Protein AF-A0AAV7BTQ4-F1 (afdb_monomer)

Structure (mmCIF, N/CA/C/O backbone):
data_AF-A0AAV7BTQ4-F1
#
_entry.id   AF-A0AAV7BTQ4-F1
#
loop_
_atom_site.group_PDB
_atom_site.id
_atom_site.type_symbol
_atom_site.label_atom_id
_atom_site.label_alt_id
_atom_site.label_comp_id
_atom_site.label_asym_id
_atom_site.label_entity_id
_atom_site.label_seq_id
_atom_site.pdbx_PDB_ins_code
_atom_site.Cartn_x
_atom_site.Cartn_y
_atom_site.Cartn_z
_atom_site.occupancy
_atom_site.B_iso_or_equiv
_atom_site.auth_seq_id
_atom_site.auth_comp_id
_atom_site.auth_asym_id
_atom_site.auth_atom_id
_atom_site.pdbx_PDB_model_num
ATOM 1 N N . MET A 1 1 ? -17.014 18.116 11.413 1.00 47.56 1 MET A N 1
ATOM 2 C CA . MET A 1 1 ? -16.497 19.385 10.850 1.00 47.56 1 MET A CA 1
ATOM 3 C C . MET A 1 1 ? -17.543 20.124 10.006 1.00 47.56 1 MET A C 1
ATOM 5 O O . MET A 1 1 ? -17.691 21.310 10.224 1.00 47.56 1 MET A O 1
ATOM 9 N N . LEU A 1 2 ? -18.322 19.456 9.138 1.00 45.00 2 LEU A N 1
ATOM 10 C CA . LEU A 1 2 ? -19.388 20.094 8.328 1.00 45.00 2 LEU A CA 1
ATOM 11 C C . LEU A 1 2 ? -20.700 20.396 9.081 1.00 45.00 2 LEU A C 1
ATOM 13 O O . LEU A 1 2 ? -21.294 21.445 8.856 1.00 45.00 2 LEU A O 1
ATOM 17 N N . TYR A 1 3 ? -21.081 19.554 10.050 1.00 50.06 3 TYR A N 1
ATOM 18 C CA . TYR A 1 3 ? -22.259 19.784 10.909 1.00 50.06 3 TYR A CA 1
ATOM 19 C C . TYR A 1 3 ? -22.181 21.100 11.708 1.00 50.06 3 TYR A C 1
ATOM 21 O O . TYR A 1 3 ? -23.186 21.721 12.022 1.00 50.06 3 TYR A O 1
ATOM 29 N N . TRP A 1 4 ? -20.963 21.556 12.012 1.00 50.19 4 TRP A N 1
ATOM 30 C CA . TRP A 1 4 ? -20.725 22.763 12.809 1.00 50.19 4 TRP A CA 1
ATOM 31 C C . TRP A 1 4 ? -20.761 24.057 11.984 1.00 50.19 4 TRP A C 1
ATOM 33 O O . TRP A 1 4 ? -20.761 25.140 12.558 1.00 50.19 4 TRP A O 1
ATOM 43 N N . THR A 1 5 ? -20.790 23.963 10.650 1.00 60.66 5 THR A N 1
ATOM 44 C CA . THR A 1 5 ? -20.747 25.124 9.744 1.00 60.66 5 THR A CA 1
ATOM 45 C C . THR A 1 5 ? -22.087 25.464 9.088 1.00 60.66 5 THR A C 1
ATOM 47 O O . THR A 1 5 ? -22.139 26.429 8.330 1.00 60.66 5 THR A O 1
ATOM 50 N N . GLY A 1 6 ? -23.163 24.705 9.347 1.00 54.16 6 GLY A N 1
ATOM 51 C CA . GLY A 1 6 ? -24.527 25.019 8.879 1.00 54.16 6 GLY A CA 1
ATOM 52 C C . GLY A 1 6 ? -24.692 25.127 7.355 1.00 54.16 6 GLY A C 1
ATOM 53 O O . GLY A 1 6 ? -25.687 25.659 6.873 1.00 54.16 6 GLY A O 1
ATOM 54 N N . LYS A 1 7 ? -23.702 24.653 6.591 1.00 52.38 7 LYS A N 1
ATOM 55 C CA . LYS A 1 7 ? -23.691 24.600 5.127 1.00 52.38 7 LYS A CA 1
ATOM 56 C C . LYS A 1 7 ? -23.690 23.137 4.714 1.00 52.38 7 LYS A C 1
ATOM 58 O O . LYS A 1 7 ? -22.679 22.617 4.241 1.00 52.38 7 LYS A O 1
ATOM 63 N N . ASP A 1 8 ? -24.825 22.483 4.933 1.00 54.69 8 ASP A N 1
ATOM 64 C CA . ASP A 1 8 ? -25.120 21.134 4.442 1.00 54.69 8 ASP A CA 1
ATOM 65 C C . ASP A 1 8 ? -25.387 21.178 2.933 1.00 54.69 8 ASP A C 1
ATOM 67 O O . ASP A 1 8 ? -26.448 20.809 2.436 1.00 54.69 8 ASP A O 1
ATOM 71 N N . ASP A 1 9 ? -24.415 21.687 2.183 1.00 67.56 9 ASP A N 1
ATOM 72 C CA . ASP A 1 9 ? -24.479 21.667 0.738 1.00 67.56 9 ASP A CA 1
ATOM 73 C C . ASP A 1 9 ? -24.066 20.260 0.301 1.00 67.56 9 ASP A C 1
ATOM 75 O O . ASP A 1 9 ? -22.896 19.873 0.400 1.00 67.56 9 ASP A O 1
ATOM 79 N N . VAL A 1 10 ? -25.046 19.459 -0.126 1.00 73.75 10 VAL A N 1
ATOM 80 C CA . VAL A 1 10 ? -24.878 18.059 -0.565 1.00 73.75 10 VAL A CA 1
ATOM 81 C C . VAL A 1 10 ? -23.713 17.932 -1.552 1.00 73.75 10 VAL A C 1
ATOM 83 O O . VAL A 1 10 ? -22.972 16.946 -1.545 1.00 73.75 10 VAL A O 1
ATOM 86 N N . PHE A 1 11 ? -23.492 18.980 -2.347 1.00 80.38 11 PHE A N 1
ATOM 87 C CA . PHE A 1 11 ? -22.358 19.107 -3.246 1.00 80.38 11 PHE A CA 1
ATOM 88 C C . PHE A 1 11 ? -21.004 18.995 -2.522 1.00 80.38 11 PHE A C 1
ATOM 90 O O . PHE A 1 11 ? -20.162 18.183 -2.908 1.00 80.38 11 PHE A O 1
ATOM 97 N N . LEU A 1 12 ? -20.783 19.758 -1.449 1.00 80.19 12 LEU A N 1
ATOM 98 C CA . LEU A 1 12 ? -19.506 19.777 -0.734 1.00 80.19 12 LEU A CA 1
ATOM 99 C C . LEU A 1 12 ? -19.225 18.431 -0.055 1.00 80.19 12 LEU A C 1
ATOM 101 O O . LEU A 1 12 ? -18.092 17.954 -0.082 1.00 80.19 12 LEU A O 1
ATOM 105 N N . LEU A 1 13 ? -20.257 17.783 0.485 1.00 81.31 13 LEU A N 1
ATOM 106 C CA . LEU A 1 13 ? -20.129 16.493 1.166 1.00 81.31 13 LEU A CA 1
ATOM 107 C C . LEU A 1 13 ? -19.756 15.350 0.202 1.00 81.31 13 LEU A C 1
ATOM 109 O O . LEU A 1 13 ? -19.046 14.422 0.587 1.00 81.31 13 LEU A O 1
ATOM 113 N N . ILE A 1 14 ? -20.177 15.443 -1.064 1.00 82.25 14 ILE A N 1
ATOM 114 C CA . ILE A 1 14 ? -19.853 14.462 -2.110 1.00 82.25 14 ILE A CA 1
ATOM 115 C C . ILE A 1 14 ? -18.491 14.748 -2.755 1.00 82.25 14 ILE A C 1
ATOM 117 O O . ILE A 1 14 ? -17.697 13.823 -2.961 1.00 82.25 14 ILE A O 1
ATOM 121 N N . TRP A 1 15 ? -18.218 16.004 -3.115 1.00 86.69 15 TRP A N 1
ATOM 122 C CA . TRP A 1 15 ? -17.055 16.352 -3.936 1.00 86.69 15 TRP A CA 1
ATOM 123 C C . TRP A 1 15 ? -15.775 16.547 -3.133 1.00 86.69 15 TRP A C 1
ATOM 125 O O . TRP A 1 15 ? -14.705 16.181 -3.622 1.00 86.69 15 TRP A O 1
ATOM 135 N N . LEU A 1 16 ? -15.856 17.056 -1.901 1.00 88.19 16 LEU A N 1
ATOM 136 C CA . LEU A 1 16 ? -14.667 17.328 -1.093 1.00 88.19 16 LEU A CA 1
ATOM 137 C C . LEU A 1 16 ? -13.832 16.060 -0.829 1.00 88.19 16 LEU A C 1
ATOM 139 O O . LEU A 1 16 ? -12.632 16.085 -1.116 1.00 88.19 16 LEU A O 1
ATOM 143 N N . PRO A 1 17 ? -14.407 14.925 -0.378 1.00 88.12 17 PRO A N 1
ATOM 144 C CA . PRO A 1 17 ? -13.626 13.709 -0.148 1.00 88.12 17 PRO A CA 1
ATOM 145 C C . PRO A 1 17 ? -12.998 13.155 -1.435 1.00 88.12 17 PRO A C 1
ATOM 147 O O . PRO A 1 17 ? -11.874 12.656 -1.413 1.00 88.12 17 PRO A O 1
ATOM 150 N N . ARG A 1 18 ? -13.696 13.281 -2.572 1.00 88.69 18 ARG A N 1
ATOM 151 C CA . ARG A 1 18 ? -13.196 12.846 -3.887 1.00 88.69 18 ARG A CA 1
ATOM 152 C C . ARG A 1 18 ? -12.020 13.696 -4.351 1.00 88.69 18 ARG A C 1
ATOM 154 O O . ARG A 1 18 ? -11.031 13.147 -4.826 1.00 88.69 18 ARG A O 1
ATOM 161 N N . LEU A 1 19 ? -12.101 15.016 -4.176 1.00 89.38 19 LEU A N 1
ATOM 162 C CA . LEU A 1 19 ? -11.017 15.931 -4.526 1.00 89.38 19 LEU A CA 1
ATOM 163 C C . LEU A 1 19 ? -9.779 15.671 -3.660 1.00 89.38 19 LEU A C 1
ATOM 165 O O . LEU A 1 19 ? -8.675 15.568 -4.187 1.00 89.38 19 LEU A O 1
ATOM 169 N N . ILE A 1 20 ? -9.966 15.491 -2.349 1.00 90.56 20 ILE A N 1
ATOM 170 C CA . ILE A 1 20 ? -8.880 15.139 -1.425 1.00 90.56 20 ILE A CA 1
ATOM 171 C C . ILE A 1 20 ? -8.224 13.816 -1.846 1.00 90.56 20 ILE A C 1
ATOM 173 O O . ILE A 1 20 ? -6.999 13.732 -1.934 1.00 90.56 20 ILE A O 1
ATOM 177 N N . GLN A 1 21 ? -9.023 12.796 -2.171 1.00 91.50 21 GLN A N 1
ATOM 178 C CA . GLN A 1 21 ? -8.515 11.505 -2.637 1.00 91.50 21 GLN A CA 1
ATOM 179 C C . GLN A 1 21 ? -7.728 11.623 -3.952 1.00 91.50 21 GLN A C 1
ATOM 181 O O . GLN A 1 21 ? -6.679 10.988 -4.102 1.00 91.50 21 GLN A O 1
ATOM 186 N N . ALA A 1 22 ? -8.197 12.450 -4.888 1.00 90.69 22 ALA A N 1
ATOM 187 C CA . ALA A 1 22 ? -7.512 12.704 -6.151 1.00 90.69 22 ALA A CA 1
ATOM 188 C C . ALA A 1 22 ? -6.167 13.419 -5.936 1.00 90.69 22 ALA A C 1
ATOM 190 O O . ALA A 1 22 ? -5.166 13.030 -6.536 1.00 90.69 22 ALA A O 1
ATOM 191 N N . VAL A 1 23 ? -6.113 14.406 -5.033 1.00 92.81 23 VAL A N 1
ATOM 192 C CA . VAL A 1 23 ? -4.867 15.095 -4.651 1.00 92.81 23 VAL A CA 1
ATOM 193 C C . VAL A 1 23 ? -3.877 14.120 -4.010 1.00 92.81 23 VAL A C 1
ATOM 195 O O . VAL A 1 23 ? -2.700 14.109 -4.354 1.00 92.81 23 VAL A O 1
ATOM 198 N N . PHE A 1 24 ? -4.335 13.253 -3.110 1.00 94.31 24 PHE A N 1
ATOM 199 C CA . PHE A 1 24 ? -3.469 12.240 -2.511 1.00 94.31 24 PHE A CA 1
ATOM 200 C C . PHE A 1 24 ? -2.946 11.223 -3.532 1.00 94.31 24 PHE A C 1
ATOM 202 O O . PHE A 1 24 ? -1.767 10.864 -3.491 1.00 94.31 24 PHE A O 1
ATOM 209 N N . SER A 1 25 ? -3.792 10.806 -4.475 1.00 93.81 25 SER A N 1
ATOM 210 C CA . SER A 1 25 ? -3.405 9.896 -5.558 1.00 93.81 25 SER A CA 1
ATOM 211 C C . SER A 1 25 ? -2.374 10.538 -6.492 1.00 93.81 25 SER A C 1
ATOM 213 O O . SER A 1 25 ? -1.351 9.923 -6.780 1.00 93.81 25 SER A O 1
ATOM 215 N N . SER A 1 26 ? -2.554 11.809 -6.868 1.00 93.56 26 SER A N 1
ATOM 216 C CA . SER A 1 26 ? -1.588 12.516 -7.720 1.00 93.56 26 SER A CA 1
ATOM 217 C C . SER A 1 26 ? -0.238 12.724 -7.026 1.00 93.56 26 SER A C 1
ATOM 219 O O . SER A 1 26 ? 0.815 12.554 -7.647 1.00 93.56 26 SER A O 1
ATOM 221 N N . ILE A 1 27 ? -0.236 13.011 -5.718 1.00 95.38 27 ILE A N 1
ATOM 222 C CA . ILE A 1 27 ? 0.995 13.058 -4.919 1.00 95.38 27 ILE A CA 1
ATOM 223 C C . ILE A 1 27 ? 1.690 11.690 -4.933 1.00 95.38 27 ILE A C 1
ATOM 225 O O . ILE A 1 27 ? 2.912 11.641 -5.100 1.00 95.38 27 ILE A O 1
ATOM 229 N N . ALA A 1 28 ? 0.947 10.590 -4.773 1.00 95.06 28 ALA A N 1
ATOM 230 C CA . ALA A 1 28 ? 1.512 9.244 -4.830 1.00 95.06 28 ALA A CA 1
ATOM 231 C C . ALA A 1 28 ? 2.180 8.967 -6.183 1.00 95.06 28 ALA A C 1
ATOM 233 O O . ALA A 1 28 ? 3.335 8.540 -6.202 1.00 95.06 28 ALA A O 1
ATOM 234 N N . ASP A 1 29 ? 1.524 9.300 -7.297 1.00 94.69 29 ASP A N 1
ATOM 235 C CA . ASP A 1 29 ? 2.078 9.081 -8.637 1.00 94.69 29 ASP A CA 1
ATOM 236 C C . ASP A 1 29 ? 3.353 9.920 -8.878 1.00 94.69 29 ASP A C 1
ATOM 238 O O . ASP A 1 29 ? 4.348 9.418 -9.409 1.00 94.69 29 ASP A O 1
ATOM 242 N N . ILE A 1 30 ? 3.396 11.175 -8.404 1.00 95.50 30 ILE A N 1
ATOM 243 C CA . ILE A 1 30 ? 4.606 12.021 -8.464 1.00 95.50 30 ILE A CA 1
ATOM 244 C C . ILE A 1 30 ? 5.748 11.419 -7.631 1.00 95.50 30 ILE A C 1
ATOM 246 O O . ILE A 1 30 ? 6.925 11.485 -8.017 1.00 95.50 30 ILE A O 1
ATOM 250 N N . LYS A 1 31 ? 5.438 10.843 -6.463 1.00 94.94 31 LYS A N 1
ATOM 251 C CA . LYS A 1 31 ? 6.442 10.185 -5.614 1.00 94.94 31 LYS A CA 1
ATOM 252 C C . LYS A 1 31 ? 6.915 8.864 -6.205 1.00 94.94 31 LYS A C 1
ATOM 254 O O . LYS A 1 31 ? 8.113 8.599 -6.115 1.00 94.94 31 LYS A O 1
ATOM 259 N N . LEU A 1 32 ? 6.048 8.112 -6.878 1.00 94.62 32 LEU A N 1
ATOM 260 C CA . LEU A 1 32 ? 6.429 6.932 -7.652 1.00 94.62 32 LEU A CA 1
ATOM 261 C C . LEU A 1 32 ? 7.404 7.305 -8.777 1.00 94.62 32 LEU A C 1
ATOM 263 O O . LEU A 1 32 ? 8.499 6.747 -8.844 1.00 94.62 32 LEU A O 1
ATOM 267 N N . TYR A 1 33 ? 7.079 8.323 -9.582 1.00 94.94 33 TYR A N 1
ATOM 268 C CA . TYR A 1 33 ? 7.989 8.864 -10.601 1.00 94.94 33 TYR A CA 1
ATOM 269 C C . TYR A 1 33 ? 9.342 9.271 -9.998 1.00 94.94 33 TYR A C 1
ATOM 271 O O . TYR A 1 33 ? 10.407 8.895 -10.492 1.00 94.94 33 TYR A O 1
ATOM 279 N N . SER A 1 34 ? 9.314 10.008 -8.884 1.00 93.44 34 SER A N 1
ATOM 280 C CA . SER A 1 34 ? 10.527 10.478 -8.207 1.00 93.44 34 SER A CA 1
ATOM 281 C C . SER A 1 34 ? 11.374 9.331 -7.650 1.00 93.44 34 SER A C 1
ATOM 283 O O . SER A 1 34 ? 12.601 9.433 -7.645 1.00 93.44 34 SER A O 1
ATOM 285 N N . LEU A 1 35 ? 10.742 8.255 -7.175 1.00 92.38 35 LEU A N 1
ATOM 286 C CA . LEU A 1 35 ? 11.419 7.052 -6.700 1.00 92.38 35 LEU A CA 1
ATOM 287 C C . LEU A 1 35 ? 12.136 6.348 -7.855 1.00 92.38 35 LEU A C 1
ATOM 289 O O . LEU A 1 35 ? 13.344 6.126 -7.776 1.00 92.38 35 LEU A O 1
ATOM 293 N N . VAL A 1 36 ? 11.423 6.058 -8.946 1.00 91.81 36 VAL A N 1
ATOM 294 C CA . VAL A 1 36 ? 12.000 5.363 -10.108 1.00 91.81 36 VAL A CA 1
ATOM 295 C C . VAL A 1 36 ? 13.127 6.186 -10.724 1.00 91.81 36 VAL A C 1
ATOM 297 O O . VAL A 1 36 ? 14.197 5.649 -10.993 1.00 91.81 36 VAL A O 1
ATOM 300 N N . LYS A 1 37 ? 12.954 7.509 -10.840 1.00 91.69 37 LYS A N 1
ATOM 301 C CA . LYS A 1 37 ? 13.998 8.419 -11.337 1.00 91.69 37 LYS A CA 1
ATOM 302 C C . LYS A 1 37 ? 15.283 8.375 -10.503 1.00 91.69 37 LYS A C 1
ATOM 304 O O . LYS A 1 37 ? 16.346 8.676 -11.030 1.00 91.69 37 LYS A O 1
ATOM 309 N N . ARG A 1 38 ? 15.200 8.045 -9.208 1.00 88.75 38 ARG A N 1
ATOM 310 C CA . ARG A 1 38 ? 16.373 7.904 -8.324 1.00 88.75 38 ARG A CA 1
ATOM 311 C C . ARG A 1 38 ? 17.033 6.541 -8.425 1.00 88.75 38 ARG A C 1
ATOM 313 O O . ARG A 1 38 ? 18.245 6.457 -8.279 1.00 88.75 38 ARG A O 1
ATOM 320 N N . MET A 1 39 ? 16.234 5.491 -8.584 1.00 86.56 39 MET A N 1
ATOM 321 C CA . MET A 1 39 ? 16.734 4.119 -8.672 1.00 86.56 39 MET A CA 1
ATOM 322 C C . MET A 1 39 ? 17.330 3.800 -10.047 1.00 86.56 39 MET A C 1
ATOM 324 O O . MET A 1 39 ? 18.197 2.930 -10.164 1.00 86.56 39 MET A O 1
ATOM 328 N N . GLU A 1 40 ? 16.825 4.477 -11.073 1.00 87.50 40 GLU A N 1
ATOM 329 C CA . GLU A 1 40 ? 17.088 4.242 -12.489 1.00 87.50 40 GLU A CA 1
ATOM 330 C C . GLU A 1 40 ? 17.381 5.577 -13.197 1.00 87.50 40 GLU A C 1
ATOM 332 O O . GLU A 1 40 ? 18.069 6.437 -12.651 1.00 87.50 40 GLU A O 1
ATOM 337 N N . ASN A 1 41 ? 16.847 5.758 -14.409 1.00 87.31 41 ASN A N 1
ATOM 338 C CA . ASN A 1 41 ? 17.016 6.943 -15.239 1.00 87.31 41 ASN A CA 1
ATOM 339 C C . ASN A 1 41 ? 15.693 7.705 -15.407 1.00 87.31 41 ASN A C 1
ATOM 341 O O . ASN A 1 41 ? 14.601 7.177 -15.195 1.00 87.31 41 ASN A O 1
ATOM 345 N N . SER A 1 42 ? 15.791 8.952 -15.876 1.00 89.56 42 SER A N 1
ATOM 346 C CA . SER A 1 42 ? 14.628 9.806 -16.163 1.00 89.56 42 SER A CA 1
ATOM 347 C C . SER A 1 42 ? 13.675 9.189 -17.198 1.00 89.56 42 SER A C 1
ATOM 349 O O . SER A 1 42 ? 12.464 9.329 -17.065 1.00 89.56 42 SER A O 1
ATOM 351 N N . ASN A 1 43 ? 14.202 8.473 -18.200 1.00 89.06 43 ASN A N 1
ATOM 352 C CA . ASN A 1 43 ? 13.383 7.827 -19.234 1.00 89.06 43 ASN A CA 1
ATOM 353 C C . ASN A 1 43 ? 12.524 6.698 -18.649 1.00 89.06 43 ASN A C 1
ATOM 355 O O . ASN A 1 43 ? 11.311 6.720 -18.816 1.00 89.06 43 ASN A O 1
ATOM 359 N N . VAL A 1 44 ? 13.137 5.809 -17.860 1.00 89.31 44 VAL A N 1
ATOM 360 C CA . VAL A 1 44 ? 12.447 4.729 -17.131 1.00 89.31 44 VAL A CA 1
ATOM 361 C C . VAL A 1 44 ? 11.328 5.297 -16.256 1.00 89.31 44 VAL A C 1
ATOM 363 O O . VAL A 1 44 ? 10.204 4.810 -16.245 1.00 89.31 44 VAL A O 1
ATOM 366 N N . ALA A 1 45 ? 11.613 6.385 -15.540 1.00 92.12 45 ALA A N 1
ATOM 367 C CA . ALA A 1 45 ? 10.623 7.020 -14.682 1.00 92.12 45 ALA A CA 1
ATOM 368 C C . ALA A 1 45 ? 9.410 7.549 -15.464 1.00 92.12 45 ALA A C 1
ATOM 370 O O . ALA A 1 45 ? 8.281 7.389 -15.002 1.00 92.12 45 ALA A O 1
ATOM 371 N N . LYS A 1 46 ? 9.625 8.154 -16.643 1.00 92.81 46 LYS A N 1
ATOM 372 C CA . LYS A 1 46 ? 8.539 8.656 -17.501 1.00 92.81 46 LYS A CA 1
ATOM 373 C C . LYS A 1 46 ? 7.621 7.529 -17.966 1.00 92.81 46 LYS A C 1
ATOM 375 O O . LYS A 1 46 ? 6.411 7.706 -17.915 1.00 92.81 46 LYS A O 1
ATOM 380 N N . TRP A 1 47 ? 8.175 6.386 -18.360 1.00 91.06 47 TRP A N 1
ATOM 381 C CA . TRP A 1 47 ? 7.385 5.241 -18.811 1.00 91.06 47 TRP A CA 1
ATOM 382 C C . TRP A 1 47 ? 6.641 4.526 -17.684 1.00 91.06 47 TRP A C 1
ATOM 384 O O . TRP A 1 47 ? 5.481 4.161 -17.864 1.00 91.06 47 TRP A O 1
ATOM 394 N N . VAL A 1 48 ? 7.233 4.407 -16.487 1.00 93.12 48 VAL A N 1
ATOM 395 C CA . VAL A 1 48 ? 6.490 3.923 -15.305 1.00 93.12 48 VAL A CA 1
ATOM 396 C C . VAL A 1 48 ? 5.328 4.863 -14.985 1.00 93.12 48 VAL A C 1
ATOM 398 O O . VAL A 1 48 ? 4.217 4.405 -14.729 1.00 93.12 48 VAL A O 1
ATOM 401 N N . TYR A 1 49 ? 5.562 6.177 -15.026 1.00 93.44 49 TYR A N 1
ATOM 402 C CA . TYR A 1 49 ? 4.514 7.171 -14.798 1.00 93.44 49 TYR A CA 1
ATOM 403 C C . TYR A 1 49 ? 3.424 7.111 -15.877 1.00 93.44 49 TYR A C 1
ATOM 405 O O . TYR A 1 49 ? 2.242 7.126 -15.552 1.00 93.44 49 TYR A O 1
ATOM 413 N N . PHE A 1 50 ? 3.805 6.959 -17.146 1.00 93.06 50 PHE A N 1
ATOM 414 C CA . PHE A 1 50 ? 2.870 6.756 -18.250 1.00 93.06 50 PHE A CA 1
ATOM 415 C C . PHE A 1 50 ? 2.041 5.478 -18.067 1.00 93.06 50 PHE A C 1
ATOM 417 O O . PHE A 1 50 ? 0.820 5.535 -18.141 1.00 93.06 50 PHE A O 1
ATOM 424 N N . SER A 1 51 ? 2.672 4.352 -17.725 1.00 92.31 51 SER A N 1
ATOM 425 C CA . SER A 1 51 ? 1.980 3.086 -17.441 1.00 92.31 51 SER A CA 1
ATOM 426 C C . SER A 1 51 ? 0.991 3.222 -16.281 1.00 92.31 51 SER A C 1
ATOM 428 O O . SER A 1 51 ? -0.147 2.770 -16.369 1.00 92.31 51 SER A O 1
ATOM 430 N N . GLN A 1 52 ? 1.386 3.916 -15.211 1.00 93.25 52 GLN A N 1
ATOM 431 C CA . GLN A 1 52 ? 0.515 4.206 -14.073 1.00 93.25 52 GLN A CA 1
ATOM 432 C C . GLN A 1 52 ? -0.693 5.070 -14.476 1.00 93.25 52 GLN A C 1
ATOM 434 O O . GLN A 1 52 ? -1.807 4.800 -14.024 1.00 93.25 52 GLN A O 1
ATOM 439 N N . LEU A 1 53 ? -0.498 6.065 -15.350 1.00 91.88 53 LEU A N 1
ATOM 440 C CA . LEU A 1 53 ? -1.572 6.898 -15.899 1.00 91.88 53 LEU A CA 1
ATOM 441 C C . LEU A 1 53 ? -2.446 6.163 -16.924 1.00 91.88 53 LEU A C 1
ATOM 443 O O . LEU A 1 53 ? -3.605 6.519 -17.072 1.00 91.88 53 LEU A O 1
ATOM 447 N N . CYS A 1 54 ? -1.939 5.157 -17.632 1.00 92.12 54 CYS A N 1
ATOM 448 C CA . CYS A 1 54 ? -2.724 4.362 -18.585 1.00 92.12 54 CYS A CA 1
ATOM 449 C C . CYS A 1 54 ? -3.444 3.172 -17.935 1.00 92.12 54 CYS A C 1
ATOM 451 O O . CYS A 1 54 ? -4.311 2.556 -18.555 1.00 92.12 54 CYS A O 1
ATOM 453 N N . SER A 1 55 ? -3.129 2.867 -16.677 1.00 93.25 55 SER A N 1
ATOM 454 C CA . SER A 1 55 ? -3.766 1.801 -15.915 1.00 93.25 55 SER A CA 1
ATOM 455 C C . SER A 1 55 ? -5.251 2.081 -15.679 1.00 93.25 55 SER A C 1
ATOM 457 O O . SER A 1 55 ? -5.633 2.934 -14.870 1.00 93.25 55 SER A O 1
ATOM 459 N N . TRP A 1 56 ? -6.110 1.300 -16.336 1.00 93.12 56 TRP A N 1
ATOM 460 C CA . TRP A 1 56 ? -7.564 1.412 -16.195 1.00 93.12 56 TRP A CA 1
ATOM 461 C C . TRP A 1 56 ? -8.019 1.267 -14.731 1.00 93.12 56 TRP A C 1
ATOM 463 O O . TRP A 1 56 ? -8.935 1.959 -14.281 1.00 93.12 56 TRP A O 1
ATOM 473 N N . PHE A 1 57 ? -7.354 0.399 -13.961 1.00 92.31 57 PHE A N 1
ATOM 474 C CA . PHE A 1 57 ? -7.725 0.129 -12.577 1.00 92.31 57 PHE A CA 1
ATOM 475 C C . PHE A 1 57 ? -7.309 1.265 -11.634 1.00 92.31 57 PHE A C 1
ATOM 477 O O . PHE A 1 57 ? -8.026 1.571 -10.679 1.00 92.31 57 PHE A O 1
ATOM 484 N N . THR A 1 58 ? -6.202 1.952 -11.937 1.00 91.38 58 THR A N 1
ATOM 485 C CA . THR A 1 58 ? -5.810 3.184 -11.236 1.00 91.38 58 THR A CA 1
ATOM 486 C C . THR A 1 58 ? -6.874 4.258 -11.422 1.00 91.38 58 THR A C 1
ATOM 488 O O . THR A 1 58 ? -7.309 4.840 -10.435 1.00 91.38 58 THR A O 1
ATOM 491 N N . TRP A 1 59 ? -7.379 4.467 -12.643 1.00 90.25 59 TRP A N 1
ATOM 492 C CA . TRP A 1 59 ? -8.479 5.409 -12.906 1.00 90.25 59 TRP A CA 1
ATOM 493 C C . TRP A 1 59 ? -9.774 5.040 -12.178 1.00 90.25 59 TRP A C 1
ATOM 495 O O . TRP A 1 59 ? -10.461 5.901 -11.617 1.00 90.25 59 TRP A O 1
ATOM 505 N N . TYR A 1 60 ? -10.094 3.747 -12.159 1.00 89.56 60 TYR A N 1
ATOM 506 C CA . TYR A 1 60 ? -11.262 3.221 -11.460 1.00 89.56 60 TYR A CA 1
ATOM 507 C C . TYR A 1 60 ? -11.204 3.476 -9.943 1.00 89.56 60 TYR A C 1
ATOM 509 O O . TYR A 1 60 ? -12.219 3.835 -9.339 1.00 89.56 60 TYR A O 1
ATOM 517 N N . CYS A 1 61 ? -10.028 3.317 -9.325 1.00 88.62 61 CYS A N 1
ATOM 518 C CA . CYS A 1 61 ? -9.839 3.443 -7.877 1.00 88.62 61 CYS A CA 1
ATOM 519 C C . CYS A 1 61 ? -9.518 4.873 -7.405 1.00 88.62 61 CYS A C 1
ATOM 521 O O . CYS A 1 61 ? -9.967 5.261 -6.325 1.00 88.62 61 CYS A O 1
ATOM 523 N N . SER A 1 62 ? -8.756 5.662 -8.169 1.00 83.94 62 SER A N 1
ATOM 524 C CA . SER A 1 62 ? -8.221 6.971 -7.743 1.00 83.94 62 SER A CA 1
ATOM 525 C C . SER A 1 62 ? -9.296 8.039 -7.534 1.00 83.94 62 SER A C 1
ATOM 527 O O . SER A 1 62 ? -9.163 8.899 -6.666 1.00 83.94 62 SER A O 1
ATOM 529 N N . SER A 1 63 ? -10.393 7.953 -8.287 1.00 79.31 63 SER A N 1
ATOM 530 C CA . SER A 1 63 ? -11.533 8.876 -8.215 1.00 79.31 63 SER A CA 1
ATOM 531 C C . SER A 1 63 ? -12.536 8.543 -7.101 1.00 79.31 63 SER A C 1
ATOM 533 O O . SER A 1 63 ? -13.480 9.303 -6.857 1.00 79.31 63 SER A O 1
ATOM 535 N N . ARG A 1 64 ? -12.360 7.400 -6.422 1.00 83.00 64 ARG A N 1
ATOM 536 C CA . ARG A 1 64 ? -13.292 6.878 -5.419 1.00 83.00 64 ARG A CA 1
ATOM 537 C C . ARG A 1 64 ? -12.672 6.908 -4.035 1.00 83.00 64 ARG A C 1
ATOM 539 O O . ARG A 1 64 ? -11.516 6.549 -3.843 1.00 83.00 64 ARG A O 1
ATOM 546 N N . THR A 1 65 ? -13.487 7.257 -3.049 1.00 86.69 65 THR A N 1
ATOM 547 C CA . THR A 1 65 ? -13.118 7.330 -1.630 1.00 86.69 65 THR A CA 1
ATOM 548 C C . THR A 1 65 ? -13.054 5.931 -1.013 1.00 86.69 65 THR A C 1
ATOM 550 O O . THR A 1 65 ? -13.859 5.569 -0.156 1.00 86.69 65 THR A O 1
ATOM 553 N N . LEU A 1 66 ? -12.136 5.104 -1.513 1.00 88.94 66 LEU A N 1
ATOM 554 C CA . LEU A 1 66 ? -11.897 3.744 -1.044 1.00 88.94 66 LEU A CA 1
ATOM 555 C C . LEU A 1 66 ? -10.690 3.726 -0.107 1.00 88.94 66 LEU A C 1
ATOM 557 O O . LEU A 1 66 ? -9.632 4.270 -0.426 1.00 88.94 66 LEU A O 1
ATOM 561 N N . THR A 1 67 ? -10.804 3.004 1.009 1.00 91.56 67 THR A N 1
ATOM 562 C CA . THR A 1 67 ? -9.669 2.802 1.926 1.00 91.56 67 THR A CA 1
ATOM 563 C C . THR A 1 67 ? -8.514 2.060 1.256 1.00 91.56 67 THR A C 1
ATOM 565 O O . THR A 1 67 ? -7.364 2.327 1.578 1.00 91.56 67 THR A O 1
ATOM 568 N N . ASN A 1 68 ? -8.794 1.206 0.263 1.00 93.19 68 ASN A N 1
ATOM 569 C CA . ASN A 1 68 ? -7.768 0.572 -0.573 1.00 93.19 68 ASN A CA 1
ATOM 570 C C . ASN A 1 68 ? -6.955 1.585 -1.388 1.00 93.19 68 ASN A C 1
ATOM 572 O O . ASN A 1 68 ? -5.751 1.410 -1.564 1.00 93.19 68 ASN A O 1
ATOM 576 N N . THR A 1 69 ? -7.589 2.656 -1.877 1.00 93.62 69 THR A N 1
ATOM 577 C CA . THR A 1 69 ? -6.877 3.713 -2.602 1.00 93.62 69 THR A CA 1
ATOM 578 C C . THR A 1 69 ? -5.944 4.458 -1.655 1.00 93.62 69 THR A C 1
ATOM 580 O O . THR A 1 69 ? -4.788 4.694 -1.992 1.00 93.62 69 THR A O 1
ATOM 583 N N . MET A 1 70 ? -6.403 4.758 -0.437 1.00 94.50 70 MET A N 1
ATOM 584 C CA . MET A 1 70 ? -5.562 5.381 0.585 1.00 94.50 70 MET A CA 1
ATOM 585 C C . MET A 1 70 ? -4.421 4.462 1.054 1.00 94.50 70 MET A C 1
ATOM 587 O O . MET A 1 70 ? -3.295 4.923 1.220 1.00 94.50 70 MET A O 1
ATOM 591 N N . GLU A 1 71 ? -4.671 3.158 1.195 1.00 95.00 71 GLU A N 1
ATOM 592 C CA . GLU A 1 71 ? -3.650 2.134 1.467 1.00 95.00 71 GLU A CA 1
ATOM 593 C C . GLU A 1 71 ? -2.564 2.125 0.377 1.00 95.00 71 GLU A C 1
ATOM 595 O O . GLU A 1 71 ? -1.375 2.143 0.695 1.00 95.00 71 GLU A O 1
ATOM 600 N N . ALA A 1 72 ? -2.950 2.183 -0.902 1.00 94.94 72 ALA A N 1
ATOM 601 C CA . ALA A 1 72 ? -2.014 2.262 -2.025 1.00 94.94 72 ALA A CA 1
ATOM 602 C C . ALA A 1 72 ? -1.226 3.584 -2.057 1.00 94.94 72 ALA A C 1
ATOM 604 O O . ALA A 1 72 ? -0.018 3.577 -2.308 1.00 94.94 72 ALA A O 1
ATOM 605 N N . VAL A 1 73 ? -1.878 4.718 -1.767 1.00 95.88 73 VAL A N 1
ATOM 606 C CA . VAL A 1 73 ? -1.222 6.033 -1.666 1.00 95.88 73 VAL A CA 1
ATOM 607 C C . VAL A 1 73 ? -0.171 6.022 -0.562 1.00 95.88 73 VAL A C 1
ATOM 609 O O . VAL A 1 73 ? 0.995 6.327 -0.813 1.00 95.88 73 VAL A O 1
ATOM 612 N N . LEU A 1 74 ? -0.562 5.642 0.655 1.00 96.69 74 LEU A N 1
ATOM 613 C CA . LEU A 1 74 ? 0.334 5.595 1.807 1.00 96.69 74 LEU A CA 1
ATOM 614 C C . LEU A 1 74 ? 1.450 4.570 1.599 1.00 96.69 74 LEU A C 1
ATOM 616 O O . LEU A 1 74 ? 2.599 4.850 1.931 1.00 96.69 74 LEU A O 1
ATOM 620 N N . GLY A 1 75 ? 1.143 3.432 0.971 1.00 96.12 75 GLY A N 1
ATOM 621 C CA . GLY A 1 75 ? 2.135 2.450 0.545 1.00 96.12 75 GLY A CA 1
ATOM 622 C C . GLY A 1 75 ? 3.155 3.035 -0.437 1.00 96.12 75 GLY A C 1
ATOM 623 O O . GLY A 1 75 ? 4.357 2.874 -0.257 1.00 96.12 75 GLY A O 1
ATOM 624 N N . THR A 1 76 ? 2.713 3.802 -1.431 1.00 95.62 76 THR A N 1
ATOM 625 C CA . THR A 1 76 ? 3.615 4.450 -2.398 1.00 95.62 76 THR A CA 1
ATOM 626 C C . THR A 1 76 ? 4.483 5.527 -1.734 1.00 95.62 76 THR A C 1
ATOM 628 O O . THR A 1 76 ? 5.684 5.623 -2.001 1.00 95.62 76 THR A O 1
ATOM 631 N N . LEU A 1 77 ? 3.911 6.306 -0.810 1.00 95.62 77 LEU A N 1
ATOM 632 C CA . LEU A 1 77 ? 4.649 7.289 -0.010 1.00 95.62 77 LEU A CA 1
ATOM 633 C C . LEU A 1 77 ? 5.689 6.629 0.898 1.00 95.62 77 LEU A C 1
ATOM 635 O O . LEU A 1 77 ? 6.828 7.095 0.969 1.00 95.62 77 LEU A O 1
ATOM 639 N N . ALA A 1 78 ? 5.324 5.533 1.561 1.00 95.31 78 ALA A N 1
ATOM 640 C CA . ALA A 1 78 ? 6.245 4.738 2.359 1.00 95.31 78 ALA A CA 1
ATOM 641 C C . ALA A 1 78 ? 7.369 4.165 1.484 1.00 95.31 78 ALA A C 1
ATOM 643 O O . ALA A 1 78 ? 8.540 4.289 1.840 1.00 95.31 78 ALA A O 1
ATOM 644 N N . LEU A 1 79 ? 7.045 3.627 0.304 1.00 94.19 79 LEU A N 1
ATOM 645 C CA . LEU A 1 79 ? 8.026 3.067 -0.626 1.00 94.19 79 LEU A CA 1
ATOM 646 C C . LEU A 1 79 ? 9.054 4.113 -1.077 1.00 94.19 79 LEU A C 1
ATOM 648 O O . LEU A 1 79 ? 10.241 3.813 -1.168 1.00 94.19 79 LEU A O 1
ATOM 652 N N . TYR A 1 80 ? 8.629 5.359 -1.289 1.00 93.50 80 TYR A N 1
ATOM 653 C CA . TYR A 1 80 ? 9.530 6.457 -1.642 1.00 93.50 80 TYR A CA 1
ATOM 654 C C . TYR A 1 80 ? 10.596 6.753 -0.562 1.00 93.50 80 TYR A C 1
ATOM 656 O O . TYR A 1 80 ? 11.707 7.175 -0.894 1.00 93.50 80 TYR A O 1
ATOM 664 N N . TYR A 1 81 ? 10.285 6.527 0.721 1.00 92.44 81 TYR A N 1
ATOM 665 C CA . TYR A 1 81 ? 11.230 6.683 1.839 1.00 92.44 81 TYR A CA 1
ATOM 666 C C . TYR A 1 81 ? 11.916 5.376 2.262 1.00 92.44 81 TYR A C 1
ATOM 668 O O . TYR A 1 81 ? 12.838 5.414 3.085 1.00 92.44 81 TYR A O 1
ATOM 676 N N . TYR A 1 82 ? 11.476 4.237 1.724 1.00 91.69 82 TYR A N 1
ATOM 677 C CA . TYR A 1 82 ? 12.014 2.926 2.054 1.00 91.69 82 TYR A CA 1
ATOM 678 C C . TYR A 1 82 ? 13.462 2.791 1.543 1.00 91.69 82 TYR A C 1
ATOM 680 O O . TYR A 1 82 ? 13.773 3.231 0.429 1.00 91.69 82 TYR A O 1
ATOM 688 N N . PRO A 1 83 ? 14.369 2.174 2.323 1.00 87.50 83 PRO A N 1
ATOM 689 C CA . PRO A 1 83 ? 15.782 2.052 1.970 1.00 87.50 83 PRO A CA 1
ATOM 690 C C . PRO A 1 83 ? 16.026 0.966 0.903 1.00 87.50 83 PRO A C 1
ATOM 692 O O . PRO A 1 83 ? 16.657 -0.055 1.169 1.00 87.50 83 PRO A O 1
ATOM 695 N N . LEU A 1 84 ? 15.544 1.189 -0.326 1.00 84.44 84 LEU A N 1
ATOM 696 C CA . LEU A 1 84 ? 15.860 0.334 -1.477 1.00 84.44 84 LEU A CA 1
ATOM 697 C C . LEU A 1 84 ? 17.334 0.469 -1.879 1.00 84.44 84 LEU A C 1
ATOM 699 O O . LEU A 1 84 ? 17.928 1.550 -1.820 1.00 84.44 84 LEU A O 1
ATOM 703 N N . GLU A 1 85 ? 17.911 -0.633 -2.357 1.00 74.56 85 GLU A N 1
ATOM 704 C CA . GLU A 1 85 ? 19.268 -0.663 -2.902 1.00 74.56 85 GLU A CA 1
ATOM 705 C C . GLU A 1 85 ? 19.356 0.240 -4.150 1.00 74.56 85 GLU A C 1
ATOM 707 O O . GLU A 1 85 ? 18.727 -0.016 -5.179 1.00 74.56 85 GLU A O 1
ATOM 712 N N . GLY A 1 86 ? 20.122 1.332 -4.042 1.00 65.00 86 GLY A N 1
ATOM 713 C CA . GLY A 1 86 ? 20.257 2.365 -5.079 1.00 65.00 86 GLY A CA 1
ATOM 714 C C . GLY A 1 86 ? 19.485 3.664 -4.809 1.00 65.00 86 GLY A C 1
ATOM 715 O O . GLY A 1 86 ? 19.688 4.642 -5.522 1.00 65.00 86 GLY A O 1
ATOM 716 N N . SER A 1 87 ? 18.651 3.731 -3.764 1.00 67.69 87 SER A N 1
ATOM 717 C CA . SER A 1 87 ? 18.012 4.985 -3.341 1.00 67.69 87 SER A CA 1
ATOM 718 C C . SER A 1 87 ? 18.929 5.794 -2.413 1.00 67.69 87 SER A C 1
ATOM 720 O O . SER A 1 87 ? 19.471 5.270 -1.438 1.00 67.69 87 SER A O 1
ATOM 722 N N . ARG A 1 88 ? 19.097 7.096 -2.696 1.00 58.06 88 ARG A N 1
ATOM 723 C CA . ARG A 1 88 ? 19.911 8.021 -1.877 1.00 58.06 88 ARG A CA 1
ATOM 724 C C . ARG A 1 88 ? 19.204 8.488 -0.601 1.00 58.06 88 ARG A C 1
ATOM 726 O O . ARG A 1 88 ? 19.863 8.888 0.352 1.00 58.06 88 ARG A O 1
ATOM 733 N N . THR A 1 89 ? 17.873 8.456 -0.565 1.00 61.66 89 THR A N 1
ATOM 734 C CA . THR A 1 89 ? 17.086 8.870 0.604 1.00 61.66 89 THR A CA 1
ATOM 735 C C . THR A 1 89 ? 16.772 7.671 1.481 1.00 61.66 89 THR A C 1
ATOM 737 O O . THR A 1 89 ? 15.974 6.823 1.094 1.00 61.66 89 THR A O 1
ATOM 740 N N . LYS A 1 90 ? 17.361 7.639 2.679 1.00 69.38 90 LYS A N 1
ATOM 741 C CA . LYS A 1 90 ? 17.059 6.657 3.723 1.00 69.38 90 LYS A CA 1
ATOM 742 C C . LYS A 1 90 ? 16.424 7.387 4.897 1.00 69.38 90 LYS A C 1
ATOM 744 O O . LYS A 1 90 ? 17.054 8.256 5.493 1.00 69.38 90 LYS A O 1
ATOM 749 N N . SER A 1 91 ? 15.171 7.082 5.215 1.00 82.69 91 SER A N 1
ATOM 750 C CA . SER A 1 91 ? 14.564 7.575 6.451 1.00 82.69 91 SER A CA 1
ATOM 751 C C . SER A 1 91 ? 13.661 6.513 7.046 1.00 82.69 91 SER A C 1
ATOM 753 O O . SER A 1 91 ? 12.499 6.381 6.658 1.00 82.69 91 SER A O 1
ATOM 755 N N . SER A 1 92 ? 14.219 5.771 8.006 1.00 83.75 92 SER A N 1
ATOM 756 C CA . SER A 1 92 ? 13.522 4.665 8.654 1.00 83.75 92 SER A CA 1
ATOM 757 C C . SER A 1 92 ? 12.241 5.122 9.346 1.00 83.75 92 SER A C 1
ATOM 759 O O . SER A 1 92 ? 11.189 4.521 9.158 1.00 83.75 92 SER A O 1
ATOM 761 N N . THR A 1 93 ? 12.288 6.262 10.037 1.00 87.88 93 THR A N 1
ATOM 762 C CA . THR A 1 93 ? 11.122 6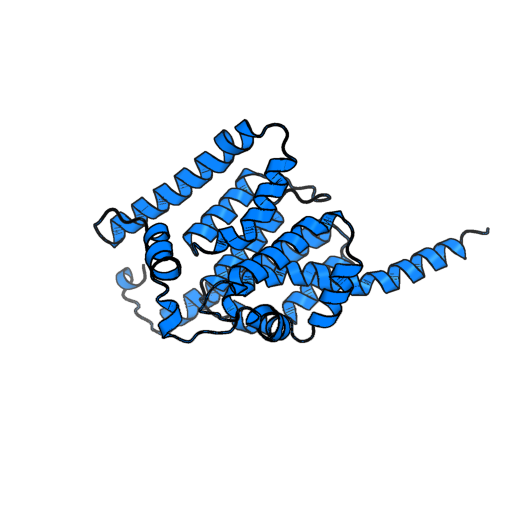.849 10.708 1.00 87.88 93 THR A CA 1
ATOM 763 C C . THR A 1 93 ? 10.010 7.242 9.735 1.00 87.88 93 THR A C 1
ATOM 765 O O . THR A 1 93 ? 8.846 6.964 10.001 1.00 87.88 93 THR A O 1
ATOM 768 N N . LYS A 1 94 ? 10.340 7.873 8.595 1.00 91.69 94 LYS A N 1
ATOM 769 C CA . LYS A 1 94 ? 9.323 8.371 7.653 1.00 91.69 94 LYS A CA 1
ATOM 770 C C . LYS A 1 94 ? 8.568 7.236 6.981 1.00 91.69 94 LYS A C 1
ATOM 772 O O . LYS A 1 94 ? 7.346 7.304 6.911 1.00 91.69 94 LYS A O 1
ATOM 777 N N . TYR A 1 95 ? 9.264 6.203 6.495 1.00 93.44 95 TYR A N 1
ATOM 778 C CA . TYR A 1 95 ? 8.553 5.087 5.869 1.00 93.44 95 TYR A CA 1
ATOM 779 C C . TYR A 1 95 ? 7.711 4.338 6.910 1.00 93.44 95 TYR A C 1
ATOM 781 O O . TYR A 1 95 ? 6.541 4.091 6.644 1.00 93.44 95 TYR A O 1
ATOM 789 N N . LEU A 1 96 ? 8.246 4.071 8.113 1.00 94.00 96 LEU A N 1
ATOM 790 C CA . LEU A 1 96 ? 7.493 3.420 9.193 1.00 94.00 96 LEU A CA 1
ATOM 791 C C . LEU A 1 96 ? 6.247 4.214 9.587 1.00 94.00 96 LEU A C 1
ATOM 793 O O . LEU A 1 96 ? 5.203 3.615 9.817 1.00 94.00 96 LEU A O 1
ATOM 797 N N . PHE A 1 97 ? 6.328 5.546 9.607 1.00 95.06 97 PHE A N 1
ATOM 798 C CA . PHE A 1 97 ? 5.176 6.408 9.860 1.00 95.06 97 PHE A CA 1
ATOM 799 C C . PHE A 1 97 ? 4.072 6.214 8.815 1.00 95.06 97 PHE A C 1
ATOM 801 O O . PHE A 1 97 ? 2.914 6.015 9.175 1.00 95.06 97 PHE A O 1
ATOM 808 N N . PHE A 1 98 ? 4.416 6.207 7.524 1.00 95.75 98 PHE A N 1
ATOM 809 C CA . PHE A 1 98 ? 3.433 5.967 6.465 1.00 95.75 98 PHE A CA 1
ATOM 810 C C . PHE A 1 98 ? 2.878 4.535 6.487 1.00 95.75 98 PHE A C 1
ATOM 812 O O . PHE A 1 98 ? 1.688 4.357 6.234 1.00 95.75 98 PHE A O 1
ATOM 819 N N . VAL A 1 99 ? 3.688 3.527 6.838 1.00 95.44 99 VAL A N 1
ATOM 820 C CA . VAL A 1 99 ? 3.204 2.147 7.038 1.00 95.44 99 VAL A CA 1
ATOM 821 C C . VAL A 1 99 ? 2.233 2.071 8.214 1.00 95.44 99 VAL A C 1
ATOM 823 O O . VAL A 1 99 ? 1.173 1.461 8.089 1.00 95.44 99 VAL A O 1
ATOM 826 N N . ALA A 1 100 ? 2.555 2.712 9.338 1.00 95.50 100 ALA A N 1
ATOM 827 C CA . ALA A 1 100 ? 1.681 2.757 10.504 1.00 95.50 100 ALA A CA 1
ATOM 828 C C . ALA A 1 100 ? 0.357 3.458 10.174 1.00 95.50 100 ALA A C 1
ATOM 830 O O . ALA A 1 100 ? -0.707 2.934 10.488 1.00 95.50 100 ALA A O 1
ATOM 831 N N . LEU A 1 101 ? 0.401 4.582 9.453 1.00 95.25 101 LEU A N 1
ATOM 832 C CA . LEU A 1 101 ? -0.803 5.269 8.991 1.00 95.25 101 LEU A CA 1
ATOM 833 C C . LEU A 1 101 ? -1.629 4.398 8.029 1.00 95.25 101 LEU A C 1
ATOM 835 O O . LEU A 1 101 ? -2.854 4.372 8.130 1.00 95.25 101 LEU A O 1
ATOM 839 N N . ALA A 1 102 ? -0.978 3.642 7.137 1.00 95.25 102 ALA A N 1
ATOM 840 C CA . ALA A 1 102 ? -1.662 2.700 6.253 1.00 95.25 102 ALA A CA 1
ATOM 841 C C . ALA A 1 102 ? -2.365 1.592 7.048 1.00 95.25 102 ALA A C 1
ATOM 843 O O . ALA A 1 102 ? -3.502 1.257 6.730 1.00 95.25 102 ALA A O 1
ATOM 844 N N . PHE A 1 103 ? -1.731 1.078 8.108 1.00 94.50 103 PHE A N 1
ATOM 845 C CA . PHE A 1 103 ? -2.331 0.100 9.016 1.00 94.50 103 PHE A CA 1
ATOM 846 C C . PHE A 1 103 ? -3.542 0.659 9.774 1.00 94.50 103 PHE A C 1
ATOM 848 O O . PHE A 1 103 ? -4.549 -0.037 9.898 1.00 94.50 103 PHE A O 1
ATOM 855 N N . LEU A 1 104 ? -3.476 1.914 10.234 1.00 93.06 104 LEU A N 1
ATOM 856 C CA . LEU A 1 104 ? -4.608 2.568 10.897 1.00 93.06 104 LEU A CA 1
ATOM 857 C C . LEU A 1 104 ? -5.807 2.720 9.960 1.00 93.06 104 LEU A C 1
ATOM 859 O O . LEU A 1 104 ? -6.925 2.389 10.343 1.00 93.06 104 LEU A O 1
ATOM 863 N N . VAL A 1 105 ? -5.567 3.190 8.731 1.00 91.06 105 VAL A N 1
ATOM 864 C CA . VAL A 1 105 ? -6.616 3.332 7.709 1.00 91.06 105 VAL A CA 1
ATOM 865 C C . VAL A 1 105 ? -7.159 1.968 7.294 1.00 91.06 105 VAL A C 1
ATOM 867 O O . VAL A 1 105 ? -8.355 1.822 7.031 1.00 91.06 105 VAL A O 1
ATOM 870 N N . ARG A 1 106 ? -6.281 0.966 7.196 1.00 90.44 106 ARG A N 1
ATOM 871 C CA . ARG A 1 106 ? -6.659 -0.373 6.779 1.00 90.44 106 ARG A CA 1
ATOM 872 C C . ARG A 1 106 ? -5.773 -1.445 7.425 1.00 90.44 106 ARG A C 1
ATOM 874 O O . ARG A 1 106 ? -4.619 -1.614 7.023 1.00 90.44 106 ARG A O 1
ATOM 881 N N . PRO A 1 107 ? -6.330 -2.277 8.325 1.00 90.94 107 PRO A N 1
ATOM 882 C CA . PRO A 1 107 ? -5.564 -3.316 9.018 1.00 90.94 107 PRO A CA 1
ATOM 883 C C . PRO A 1 107 ? -4.969 -4.413 8.121 1.00 90.94 107 PRO A C 1
ATOM 885 O O . PRO A 1 107 ? -4.196 -5.236 8.602 1.00 90.94 107 PRO A O 1
ATOM 888 N N . THR A 1 108 ? -5.302 -4.440 6.824 1.00 91.06 108 THR A N 1
ATOM 889 C CA . THR A 1 108 ? -4.716 -5.355 5.829 1.00 91.06 108 THR A CA 1
ATOM 890 C C . THR A 1 108 ? -3.385 -4.870 5.250 1.00 91.06 108 THR A C 1
ATOM 892 O O . THR A 1 108 ? -2.640 -5.687 4.713 1.00 91.06 108 THR A O 1
ATOM 895 N N . ALA A 1 109 ? -3.039 -3.584 5.399 1.00 93.56 109 ALA A N 1
ATOM 896 C CA . ALA A 1 109 ? -1.808 -2.998 4.857 1.00 93.56 109 ALA A CA 1
ATOM 897 C C . ALA A 1 109 ? -0.513 -3.744 5.243 1.00 93.56 109 ALA A C 1
ATOM 899 O O . ALA A 1 109 ? 0.374 -3.870 4.390 1.00 93.56 109 ALA A O 1
ATOM 900 N N . PRO A 1 110 ? -0.373 -4.299 6.468 1.00 93.94 110 PRO A N 1
ATOM 901 C CA . PRO A 1 110 ? 0.800 -5.077 6.843 1.00 93.94 110 PRO A CA 1
ATOM 902 C C . PRO A 1 110 ? 1.057 -6.278 5.936 1.00 93.94 110 PRO A C 1
ATOM 904 O O . PRO A 1 110 ? 2.213 -6.655 5.792 1.00 93.94 110 PRO A O 1
ATOM 907 N N . ILE A 1 111 ? 0.040 -6.851 5.278 1.00 95.00 111 ILE A N 1
ATOM 908 C CA . ILE A 1 111 ? 0.224 -7.995 4.370 1.00 95.00 111 ILE A CA 1
ATOM 909 C C . ILE A 1 111 ? 1.263 -7.660 3.294 1.00 95.00 111 ILE A C 1
ATOM 911 O O . ILE A 1 111 ? 2.192 -8.437 3.094 1.00 95.00 111 ILE A O 1
ATOM 915 N N . LEU A 1 112 ? 1.161 -6.484 2.666 1.00 95.81 112 LEU A N 1
ATOM 916 C CA . LEU A 1 112 ? 2.135 -6.023 1.672 1.00 95.81 112 LEU A CA 1
ATOM 917 C C . LEU A 1 112 ? 3.496 -5.693 2.296 1.00 95.81 112 LEU A C 1
ATOM 919 O O . LEU A 1 112 ? 4.547 -5.957 1.710 1.00 95.81 112 LEU A O 1
ATOM 923 N N . TRP A 1 113 ? 3.483 -5.104 3.490 1.00 95.81 113 TRP A N 1
ATOM 924 C CA . TRP A 1 113 ? 4.679 -4.557 4.122 1.00 95.81 113 TRP A CA 1
ATOM 925 C C . TRP A 1 113 ? 5.535 -5.581 4.858 1.00 95.81 113 TRP A C 1
ATOM 927 O O . TRP A 1 113 ? 6.739 -5.370 4.947 1.00 95.81 113 TRP A O 1
ATOM 937 N N . VAL A 1 114 ? 4.981 -6.694 5.341 1.00 95.38 114 VAL A N 1
ATOM 938 C CA . VAL A 1 114 ? 5.720 -7.749 6.060 1.00 95.38 114 VAL A CA 1
ATOM 939 C C . VAL A 1 114 ? 6.999 -8.189 5.329 1.00 95.38 114 VAL A C 1
ATOM 941 O O . VAL A 1 114 ? 8.067 -8.074 5.931 1.00 95.38 114 VAL A O 1
ATOM 944 N N . PRO A 1 115 ? 6.977 -8.621 4.051 1.00 95.69 115 PRO A N 1
ATOM 945 C CA . PRO A 1 115 ? 8.203 -9.031 3.359 1.00 95.69 115 PRO A CA 1
ATOM 946 C C . PRO A 1 115 ? 9.223 -7.888 3.222 1.00 95.69 115 PRO A C 1
ATOM 948 O O . PRO A 1 115 ? 10.426 -8.115 3.355 1.00 95.69 115 PRO A O 1
ATOM 951 N N . LEU A 1 116 ? 8.762 -6.648 3.020 1.00 94.31 116 LEU A N 1
ATOM 952 C CA . LEU A 1 116 ? 9.628 -5.466 2.941 1.00 94.31 116 LEU A CA 1
ATOM 953 C C . LEU A 1 116 ? 10.249 -5.128 4.307 1.00 94.31 116 LEU A C 1
ATOM 955 O O . LEU A 1 116 ? 11.440 -4.827 4.397 1.00 94.31 116 LEU A O 1
ATOM 959 N N . LEU A 1 117 ? 9.474 -5.200 5.385 1.00 93.50 117 LEU A N 1
ATOM 960 C CA . LEU A 1 117 ? 9.941 -4.957 6.748 1.00 93.50 117 LEU A CA 1
ATOM 961 C C . LEU A 1 117 ? 10.958 -6.016 7.176 1.00 93.50 117 LEU A C 1
ATOM 963 O O . LEU A 1 117 ? 12.022 -5.664 7.681 1.00 93.50 117 LEU A O 1
ATOM 967 N N . LEU A 1 118 ? 10.680 -7.295 6.902 1.00 93.31 118 LEU A N 1
ATOM 968 C CA . LEU A 1 118 ? 11.598 -8.401 7.183 1.00 93.31 118 LEU A CA 1
ATOM 969 C C . LEU A 1 118 ? 12.907 -8.265 6.403 1.00 93.31 118 LEU A C 1
ATOM 971 O O . LEU A 1 118 ? 13.981 -8.496 6.962 1.00 93.31 118 LEU A O 1
ATOM 975 N N . TYR A 1 119 ? 12.845 -7.844 5.138 1.00 92.25 119 TYR A N 1
ATOM 976 C CA . TYR A 1 119 ? 14.043 -7.606 4.338 1.00 92.25 119 TYR A CA 1
ATOM 977 C C . TYR A 1 119 ? 14.913 -6.492 4.925 1.00 92.25 119 TYR A C 1
ATOM 979 O O . TYR A 1 119 ? 16.119 -6.672 5.100 1.00 92.25 119 TYR A O 1
ATOM 987 N N . HIS A 1 120 ? 14.302 -5.359 5.280 1.00 90.88 120 HIS A N 1
ATOM 988 C CA . HIS A 1 120 ? 15.021 -4.239 5.879 1.00 90.88 120 HIS A CA 1
ATOM 989 C C . HIS A 1 120 ? 15.622 -4.623 7.238 1.00 90.88 120 HIS A C 1
ATOM 991 O O . HIS A 1 120 ? 16.808 -4.398 7.467 1.00 90.88 120 HIS A O 1
ATOM 997 N N . PHE A 1 121 ? 14.849 -5.298 8.090 1.00 90.00 121 PHE A N 1
ATOM 998 C CA . PHE A 1 121 ? 15.317 -5.808 9.377 1.00 90.00 121 PHE A CA 1
ATOM 999 C C . PHE A 1 121 ? 16.495 -6.786 9.237 1.00 90.00 121 PHE A C 1
ATOM 1001 O O . PHE A 1 121 ? 17.407 -6.794 10.061 1.00 90.00 121 PHE A O 1
ATOM 1008 N N . SER A 1 122 ? 16.498 -7.602 8.178 1.00 88.81 122 SER A N 1
ATOM 1009 C CA . SER A 1 122 ? 17.573 -8.567 7.912 1.00 88.81 122 SER A CA 1
ATOM 1010 C C . SER A 1 122 ? 18.877 -7.904 7.464 1.00 88.81 122 SER A C 1
ATOM 1012 O O . SER A 1 122 ? 19.950 -8.456 7.698 1.00 88.81 122 SER A O 1
ATOM 1014 N N . LYS A 1 123 ? 18.795 -6.738 6.810 1.00 86.56 123 LYS A N 1
ATOM 1015 C CA . LYS A 1 123 ? 19.953 -5.959 6.333 1.00 86.56 123 LYS A CA 1
ATOM 1016 C C . LYS A 1 123 ? 20.508 -5.002 7.389 1.00 86.56 123 LYS A C 1
ATOM 1018 O O . LYS A 1 123 ? 21.683 -4.646 7.318 1.00 86.56 123 LYS A O 1
ATOM 1023 N N . GLU A 1 124 ? 19.673 -4.570 8.329 1.00 86.81 124 GLU A N 1
ATOM 1024 C CA . GLU A 1 124 ? 20.055 -3.617 9.365 1.00 86.81 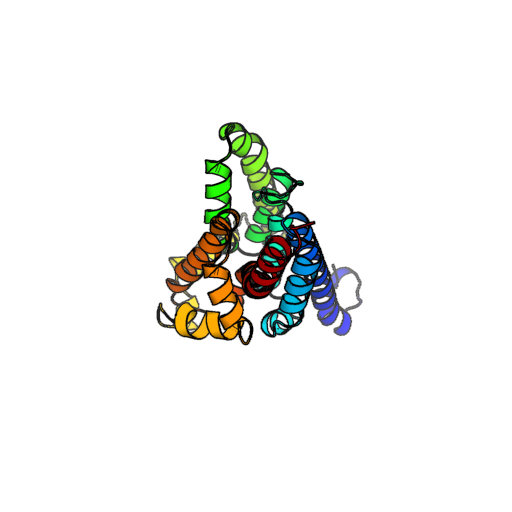124 GLU A CA 1
ATOM 1025 C C . GLU A 1 124 ? 20.981 -4.266 10.405 1.00 86.81 124 GLU A C 1
ATOM 1027 O O . GLU A 1 124 ? 20.678 -5.322 10.966 1.00 86.81 124 GLU A O 1
ATOM 1032 N N . GLN A 1 125 ? 22.119 -3.623 10.674 1.00 82.12 125 GLN A N 1
ATOM 1033 C CA . GLN A 1 125 ? 23.096 -4.122 11.650 1.00 82.12 125 GLN A CA 1
ATOM 1034 C C . GLN A 1 125 ? 22.639 -3.811 13.080 1.00 82.12 125 GLN A C 1
ATOM 1036 O O . GLN A 1 125 ? 22.732 -4.650 13.975 1.00 82.12 125 GLN A O 1
ATOM 1041 N N . LYS A 1 126 ? 22.070 -2.618 13.293 1.00 87.31 126 LYS A N 1
ATOM 1042 C CA . LYS A 1 126 ? 21.570 -2.164 14.597 1.00 87.31 126 LYS A CA 1
ATOM 1043 C C . LYS A 1 126 ? 20.081 -2.472 14.757 1.00 87.31 126 LYS A C 1
ATOM 1045 O O . LYS A 1 126 ? 19.231 -1.586 14.798 1.00 87.31 126 LYS A O 1
ATOM 1050 N N . LYS A 1 127 ? 19.764 -3.766 14.840 1.00 87.88 127 LYS A N 1
ATOM 1051 C CA . LYS A 1 127 ? 18.380 -4.273 14.917 1.00 87.88 127 LYS A CA 1
ATOM 1052 C C . LYS A 1 127 ? 17.598 -3.716 16.108 1.00 87.88 127 LYS A C 1
ATOM 1054 O O . LYS A 1 127 ? 16.428 -3.370 15.960 1.00 87.88 127 LYS A O 1
ATOM 1059 N N . LEU A 1 128 ? 18.244 -3.625 17.272 1.00 86.88 128 LEU A N 1
ATOM 1060 C CA . LEU A 1 128 ? 17.616 -3.116 18.493 1.00 86.88 128 LEU A CA 1
ATOM 1061 C C . LEU A 1 128 ? 17.263 -1.633 18.367 1.00 86.88 128 LEU A C 1
ATOM 1063 O O . LEU A 1 128 ? 16.141 -1.264 18.692 1.00 86.88 128 LEU A O 1
ATOM 1067 N N . ASP A 1 129 ? 18.157 -0.816 17.809 1.00 86.81 129 ASP A N 1
ATOM 1068 C CA . ASP A 1 129 ? 17.902 0.610 17.577 1.00 86.81 129 ASP A CA 1
ATOM 1069 C C . ASP A 1 129 ? 16.732 0.809 16.607 1.00 86.81 129 ASP A C 1
ATOM 1071 O O . ASP A 1 129 ? 15.842 1.618 16.863 1.00 86.81 129 ASP A O 1
ATOM 1075 N N . LEU A 1 130 ? 16.669 0.024 15.523 1.00 87.12 130 LEU A N 1
ATOM 1076 C CA . LEU A 1 130 ? 15.553 0.081 14.575 1.00 87.12 130 LEU A CA 1
ATOM 1077 C C . LEU A 1 130 ? 14.208 -0.227 15.253 1.00 87.12 130 LEU A C 1
ATOM 1079 O O . LEU A 1 130 ? 13.207 0.437 14.976 1.00 87.12 130 LEU A O 1
ATOM 1083 N N . ILE A 1 131 ? 14.174 -1.218 16.145 1.00 88.44 131 ILE A N 1
ATOM 1084 C CA . ILE A 1 131 ? 12.954 -1.570 16.874 1.00 88.44 131 ILE A CA 1
ATOM 1085 C C . ILE A 1 131 ? 12.626 -0.493 17.912 1.00 88.44 131 ILE A C 1
ATOM 1087 O O . ILE A 1 131 ? 11.534 0.065 17.872 1.00 88.44 131 ILE A O 1
ATOM 1091 N N . LEU A 1 132 ? 13.551 -0.182 18.818 1.00 88.25 132 LEU A N 1
ATOM 1092 C CA . LEU A 1 132 ? 13.293 0.645 19.998 1.00 88.25 132 LEU A CA 1
ATOM 1093 C C . LEU A 1 132 ? 13.168 2.137 19.680 1.00 88.25 132 LEU A C 1
ATOM 1095 O O . LEU A 1 132 ? 12.362 2.817 20.307 1.00 88.25 132 LEU A O 1
ATOM 1099 N N . LEU A 1 133 ? 13.929 2.654 18.712 1.00 87.62 133 LEU A N 1
ATOM 1100 C CA . LEU A 1 133 ? 13.950 4.086 18.386 1.00 87.62 133 LEU A CA 1
ATOM 1101 C C . LEU A 1 133 ? 13.025 4.458 17.226 1.00 87.62 133 LEU A C 1
ATOM 1103 O O . LEU A 1 133 ? 12.706 5.635 17.051 1.00 87.62 133 LEU A O 1
ATOM 1107 N N . HIS A 1 134 ? 12.597 3.488 16.414 1.00 88.25 134 HIS A N 1
ATOM 1108 C CA . HIS A 1 134 ? 11.767 3.770 15.242 1.00 88.25 134 HIS A CA 1
ATOM 1109 C C . HIS A 1 134 ? 10.463 2.981 15.227 1.00 88.25 134 HIS A C 1
ATOM 1111 O O . HIS A 1 134 ? 9.401 3.595 15.191 1.00 88.25 134 HIS A O 1
ATOM 1117 N N . CYS A 1 135 ? 10.508 1.649 15.275 1.00 88.81 135 CYS A N 1
ATOM 1118 C CA . CYS A 1 135 ? 9.297 0.832 15.164 1.00 88.81 135 CYS A CA 1
ATOM 1119 C C . CYS A 1 135 ? 8.354 1.031 16.361 1.00 88.81 135 CYS A C 1
ATOM 1121 O O . CYS A 1 135 ? 7.178 1.341 16.179 1.00 88.81 135 CYS A O 1
ATOM 1123 N N . LEU A 1 136 ? 8.887 0.913 17.580 1.00 90.44 136 LEU A N 1
ATOM 1124 C CA . LEU A 1 136 ? 8.126 1.007 18.821 1.00 90.44 136 LEU A CA 1
ATOM 1125 C C . LEU A 1 136 ? 7.516 2.407 19.014 1.00 90.44 136 LEU A C 1
ATOM 1127 O O . LEU A 1 136 ? 6.305 2.474 19.209 1.00 90.44 136 LEU A O 1
ATOM 1131 N N . PRO A 1 137 ? 8.258 3.528 18.891 1.00 92.56 137 PRO A N 1
ATOM 1132 C CA . PRO A 1 137 ? 7.674 4.848 19.108 1.00 92.56 137 PRO A CA 1
ATOM 1133 C C . PRO A 1 137 ? 6.631 5.190 18.045 1.00 92.56 137 PRO A C 1
ATOM 1135 O O . PRO A 1 137 ? 5.560 5.682 18.379 1.00 92.56 137 PRO A O 1
ATOM 1138 N N . VAL A 1 138 ? 6.897 4.883 16.769 1.00 92.94 138 VAL A N 1
ATOM 1139 C CA . VAL A 1 138 ? 5.936 5.137 15.685 1.00 92.94 138 VAL A CA 1
ATOM 1140 C C . VAL A 1 138 ? 4.677 4.288 15.860 1.00 92.94 138 VAL A C 1
ATOM 1142 O O . VAL A 1 138 ? 3.573 4.809 15.721 1.00 92.94 138 VAL A O 1
ATOM 1145 N N . GLY A 1 139 ? 4.827 3.005 16.198 1.00 91.06 139 GLY A N 1
ATOM 1146 C CA . GLY A 1 139 ? 3.705 2.098 16.431 1.00 91.06 139 GLY A CA 1
ATOM 1147 C C . GLY A 1 139 ? 2.860 2.502 17.638 1.00 91.06 139 GLY A C 1
ATOM 1148 O O . GLY A 1 139 ? 1.638 2.562 17.526 1.00 91.06 139 GLY A O 1
ATOM 1149 N N . LEU A 1 140 ? 3.497 2.840 18.765 1.00 92.38 140 LEU A N 1
ATOM 1150 C CA . LEU A 1 140 ? 2.808 3.290 19.977 1.00 92.38 140 LEU A CA 1
ATOM 1151 C C . LEU A 1 140 ? 2.086 4.620 19.763 1.00 92.38 140 LEU A C 1
ATOM 1153 O O . LEU A 1 140 ? 0.937 4.749 20.173 1.00 92.38 140 LEU A O 1
ATOM 1157 N N . LEU A 1 141 ? 2.718 5.588 19.095 1.00 93.75 141 LEU A N 1
ATOM 1158 C CA . LEU A 1 141 ? 2.081 6.871 18.788 1.00 93.75 141 LEU A CA 1
ATOM 1159 C C . LEU A 1 141 ? 0.892 6.696 17.840 1.00 93.75 141 LEU A C 1
ATOM 1161 O O . LEU A 1 141 ? -0.159 7.293 18.062 1.00 93.75 141 LEU A O 1
ATOM 1165 N N . ALA A 1 142 ? 1.032 5.862 16.807 1.00 92.44 142 ALA A N 1
ATOM 1166 C CA . ALA A 1 142 ? -0.041 5.598 15.857 1.00 92.44 142 ALA A CA 1
ATOM 1167 C C . ALA A 1 142 ? -1.227 4.879 16.520 1.00 92.44 142 ALA A C 1
ATOM 1169 O O . ALA A 1 142 ? -2.364 5.335 16.414 1.00 92.44 142 ALA A O 1
ATOM 1170 N N . LEU A 1 143 ? -0.972 3.776 17.231 1.00 91.00 143 LEU A N 1
ATOM 1171 C CA . LEU A 1 143 ? -2.030 2.990 17.866 1.00 91.00 143 LEU A CA 1
ATOM 1172 C C . LEU A 1 143 ? -2.641 3.708 19.064 1.00 91.00 143 LEU A C 1
ATOM 1174 O O . LEU A 1 143 ? -3.860 3.740 19.182 1.00 91.00 143 LEU A O 1
ATOM 1178 N N . GLY A 1 144 ? -1.821 4.326 19.914 1.00 91.50 144 GLY A N 1
ATOM 1179 C CA . GLY A 1 144 ? -2.302 5.139 21.029 1.00 91.50 144 GLY A CA 1
ATOM 1180 C C . GLY A 1 144 ? -3.163 6.301 20.539 1.00 91.50 144 GLY A C 1
ATOM 1181 O O . GLY A 1 144 ? -4.252 6.515 21.062 1.00 91.50 144 GLY A O 1
ATOM 1182 N N . GLY A 1 145 ? -2.732 6.984 19.473 1.00 91.88 145 GLY A N 1
ATOM 1183 C CA . GLY A 1 145 ? -3.528 8.016 18.813 1.00 91.88 145 GLY A CA 1
ATOM 1184 C C . GLY A 1 145 ? -4.863 7.488 18.282 1.00 91.88 145 GLY A C 1
ATOM 1185 O O . GLY A 1 145 ? -5.891 8.110 18.532 1.00 91.88 145 GLY A O 1
ATOM 1186 N N . SER A 1 146 ? -4.871 6.327 17.613 1.00 92.44 146 SER A N 1
ATOM 1187 C CA . SER A 1 146 ? -6.114 5.691 17.145 1.00 92.44 146 SER A CA 1
ATOM 1188 C C . SER A 1 146 ? -7.055 5.384 18.297 1.00 92.44 146 SER A C 1
ATOM 1190 O O . SER A 1 146 ? -8.206 5.777 18.241 1.00 92.44 146 SER A O 1
ATOM 1192 N N . VAL A 1 147 ? -6.565 4.747 19.362 1.00 91.75 147 VAL A N 1
ATOM 1193 C CA . VAL A 1 147 ? -7.395 4.351 20.506 1.00 91.75 147 VAL A CA 1
ATOM 1194 C C . VAL A 1 147 ? -7.983 5.569 21.221 1.00 91.75 147 VAL A C 1
ATOM 1196 O O . VAL A 1 147 ? -9.138 5.529 21.630 1.00 91.75 147 VAL A O 1
ATOM 1199 N N . ILE A 1 148 ? -7.227 6.666 21.344 1.00 92.19 148 ILE A N 1
ATOM 1200 C CA . ILE A 1 148 ? -7.741 7.922 21.910 1.00 92.19 148 ILE A CA 1
ATOM 1201 C C . ILE A 1 148 ? -8.846 8.499 21.022 1.00 92.19 148 ILE A C 1
ATOM 1203 O O . ILE A 1 148 ? -9.892 8.894 21.530 1.00 92.19 148 ILE A O 1
ATOM 1207 N N . ILE A 1 149 ? -8.630 8.534 19.705 1.00 90.50 149 ILE A N 1
ATOM 1208 C CA . ILE A 1 149 ? -9.635 9.007 18.746 1.00 90.50 149 ILE A CA 1
ATOM 1209 C C . ILE A 1 149 ? -10.888 8.131 18.832 1.00 90.50 149 ILE A C 1
ATOM 1211 O O . ILE A 1 149 ? -11.988 8.651 18.995 1.00 90.50 149 ILE A O 1
ATOM 1215 N N . ASP A 1 150 ? -10.725 6.813 18.781 1.00 90.75 150 ASP A N 1
ATOM 1216 C CA . ASP A 1 150 ? -11.816 5.845 18.835 1.00 90.75 150 ASP A CA 1
ATOM 1217 C C . ASP A 1 150 ? -12.595 5.979 20.154 1.00 90.75 150 ASP A C 1
ATOM 1219 O O . ASP A 1 150 ? -13.823 6.034 20.137 1.00 90.75 150 ASP A O 1
ATOM 1223 N N . TRP A 1 151 ? -11.909 6.157 21.286 1.00 91.56 151 TRP A N 1
ATOM 1224 C CA . TRP A 1 151 ? -12.545 6.431 22.576 1.00 91.56 151 TRP A CA 1
ATOM 1225 C C . TRP A 1 151 ? -13.361 7.731 22.568 1.00 91.56 151 TRP A C 1
ATOM 1227 O O . TRP A 1 151 ? -14.494 7.742 23.046 1.00 91.56 151 TRP A O 1
ATOM 1237 N N . MET A 1 152 ? -12.839 8.813 21.979 1.00 91.44 152 MET A N 1
ATOM 1238 C CA . MET A 1 152 ? -13.570 10.083 21.873 1.00 91.44 152 MET A CA 1
ATOM 1239 C C . MET A 1 152 ? -14.850 9.967 21.032 1.00 91.44 152 MET A C 1
ATOM 1241 O O . MET A 1 152 ? -15.821 10.665 21.317 1.00 91.44 152 MET A O 1
ATOM 1245 N N . TYR A 1 153 ? -14.857 9.123 19.994 1.00 88.69 153 TYR A N 1
ATOM 1246 C CA . TYR A 1 153 ? -16.014 8.953 19.106 1.00 88.69 153 TYR A CA 1
ATOM 1247 C C . TYR A 1 153 ? -17.024 7.917 19.607 1.00 88.69 153 TYR A C 1
ATOM 1249 O O . TYR A 1 153 ? -18.227 8.154 19.514 1.00 88.69 153 TYR A O 1
ATOM 1257 N N . PHE A 1 154 ? -16.558 6.772 20.109 1.00 87.25 154 PHE A N 1
ATOM 1258 C CA . PHE A 1 154 ? -17.418 5.664 20.536 1.00 87.25 154 PHE A CA 1
ATOM 1259 C C . PHE A 1 154 ? -17.790 5.721 22.023 1.00 87.25 154 PHE A C 1
ATOM 1261 O O . PHE A 1 154 ? -18.717 5.031 22.434 1.00 87.25 154 PHE A O 1
ATOM 1268 N N . GLY A 1 155 ? -17.087 6.518 22.837 1.00 88.44 155 GLY A N 1
ATOM 1269 C CA . GLY A 1 155 ? -17.298 6.610 24.289 1.00 88.44 155 GLY A CA 1
ATOM 1270 C C . GLY A 1 155 ? -16.746 5.422 25.088 1.00 88.44 155 GLY A C 1
ATOM 1271 O O . GLY A 1 155 ? -16.780 5.437 26.317 1.00 88.44 155 GLY A O 1
ATOM 1272 N N . GLU A 1 156 ? -16.196 4.412 24.413 1.00 89.12 156 GLU A N 1
ATOM 1273 C CA . GLU A 1 156 ? -15.641 3.197 25.006 1.00 89.12 156 GLU A CA 1
ATOM 1274 C C . GLU A 1 156 ? -14.222 2.938 24.495 1.00 89.12 156 GLU A C 1
ATOM 1276 O O . GLU A 1 156 ? -13.877 3.256 23.354 1.00 89.12 156 GLU A O 1
ATOM 1281 N N . TRP A 1 157 ? -13.385 2.329 25.340 1.00 88.44 157 TRP A N 1
ATOM 1282 C CA . TRP A 1 157 ? -12.031 1.927 24.960 1.00 88.44 157 TRP A CA 1
ATOM 1283 C C . TRP A 1 157 ? -12.094 0.763 23.974 1.00 88.44 157 TRP A C 1
ATOM 1285 O O . TRP A 1 157 ? -12.196 -0.401 24.361 1.00 88.44 157 TRP A O 1
ATOM 1295 N N . THR A 1 158 ? -12.030 1.083 22.684 1.00 86.50 158 THR A N 1
ATOM 1296 C CA . THR A 1 158 ? -12.110 0.098 21.607 1.00 86.50 158 THR A CA 1
ATOM 1297 C C . THR A 1 158 ? -10.887 0.184 20.707 1.00 86.50 158 THR A C 1
ATOM 1299 O O . THR A 1 158 ? -10.417 1.258 20.349 1.00 86.50 158 THR A O 1
ATOM 1302 N N . VAL A 1 159 ? -10.346 -0.981 20.345 1.00 89.75 159 VAL A N 1
ATOM 1303 C CA . VAL A 1 159 ? -9.258 -1.092 19.368 1.00 89.75 159 VAL A CA 1
ATOM 1304 C C . VAL A 1 159 ? -9.880 -1.516 18.044 1.00 89.75 159 VAL A C 1
ATOM 1306 O O . VAL A 1 159 ? -10.134 -2.703 17.812 1.00 89.75 159 VAL A O 1
ATOM 1309 N N . VAL A 1 160 ? -10.150 -0.548 17.168 1.00 88.12 160 VAL A N 1
ATOM 1310 C CA . VAL A 1 160 ? -10.864 -0.782 15.901 1.00 88.12 160 VAL A CA 1
ATOM 1311 C C . VAL A 1 160 ? -10.142 -1.804 15.020 1.00 88.12 160 VAL A C 1
ATOM 1313 O O . VAL A 1 160 ? -10.779 -2.659 14.405 1.00 88.12 160 VAL A O 1
ATOM 1316 N N . GLN A 1 161 ? -8.810 -1.791 15.008 1.00 90.38 161 GLN A N 1
ATOM 1317 C CA . GLN A 1 161 ? -8.000 -2.704 14.200 1.00 90.38 161 GLN A CA 1
ATOM 1318 C C . GLN A 1 161 ? -8.126 -4.160 14.681 1.00 90.38 161 GLN A C 1
ATOM 1320 O O . GLN A 1 161 ? -8.174 -5.079 13.861 1.00 90.38 161 GLN A O 1
ATOM 1325 N N . TRP A 1 162 ? -8.245 -4.380 15.996 1.00 86.88 162 TRP A N 1
ATOM 1326 C CA . TRP A 1 162 ? -8.492 -5.708 16.568 1.00 86.88 162 TRP A CA 1
ATOM 1327 C C . TRP A 1 162 ? -9.896 -6.207 16.233 1.00 86.88 162 TRP A C 1
ATOM 1329 O O . TRP A 1 162 ? -10.071 -7.348 15.804 1.00 86.88 162 TRP A O 1
ATOM 1339 N N . ASN A 1 163 ? -10.895 -5.333 16.359 1.00 88.69 163 ASN A N 1
ATOM 1340 C CA . ASN A 1 163 ? -12.265 -5.654 15.980 1.00 88.69 163 ASN A CA 1
ATOM 1341 C C . ASN A 1 163 ? -12.343 -6.023 14.494 1.00 88.69 163 ASN A C 1
ATOM 1343 O O . ASN A 1 163 ? -12.916 -7.055 14.153 1.00 88.69 163 ASN A O 1
ATOM 1347 N N . PHE A 1 164 ? -11.686 -5.262 13.615 1.00 87.06 164 PHE A N 1
ATOM 1348 C CA . PHE A 1 164 ? -11.597 -5.595 12.195 1.00 87.06 164 PHE A CA 1
ATOM 1349 C C . PHE A 1 164 ? -11.039 -7.004 11.969 1.00 87.06 164 PHE A C 1
ATOM 1351 O O . PHE A 1 164 ? -11.628 -7.766 11.202 1.00 87.06 164 PHE A O 1
ATOM 1358 N N . LEU A 1 165 ? -9.941 -7.367 12.641 1.00 84.94 165 LEU A N 1
ATOM 1359 C CA . LEU A 1 165 ? -9.343 -8.699 12.536 1.00 84.94 165 LEU A CA 1
ATOM 1360 C C . LEU A 1 165 ? -10.320 -9.788 13.004 1.00 84.94 165 LEU A C 1
ATOM 1362 O O . LEU A 1 165 ? -10.519 -10.788 12.310 1.00 84.94 165 LEU A O 1
ATOM 1366 N N . LYS A 1 166 ? -10.974 -9.572 14.149 1.00 86.38 166 LYS A N 1
ATOM 1367 C CA . LYS A 1 166 ? -11.962 -10.497 14.709 1.00 86.38 166 LYS A CA 1
ATOM 1368 C C . LYS A 1 166 ? -13.129 -10.730 13.746 1.00 86.38 166 LYS A C 1
ATOM 1370 O O . LYS A 1 166 ? -13.461 -11.877 13.467 1.00 86.38 166 LYS A O 1
ATOM 1375 N N . PHE A 1 167 ? -13.716 -9.669 13.201 1.00 83.62 167 PHE A N 1
ATOM 1376 C CA . PHE A 1 167 ? -14.887 -9.771 12.326 1.00 83.62 167 PHE A CA 1
ATOM 1377 C C . PHE A 1 167 ? -14.544 -10.298 10.922 1.00 83.62 167 PHE A C 1
ATOM 1379 O O . PHE A 1 167 ? -15.245 -11.161 10.392 1.00 83.62 167 PHE A O 1
ATOM 1386 N N . ASN A 1 168 ? -13.458 -9.814 10.312 1.00 81.00 168 ASN A N 1
ATOM 1387 C CA . ASN A 1 168 ? -13.151 -10.122 8.910 1.00 81.00 168 ASN A CA 1
ATOM 1388 C C . ASN A 1 168 ? -12.353 -11.414 8.734 1.00 81.00 168 ASN A C 1
ATOM 1390 O O . ASN A 1 168 ? -12.567 -12.120 7.752 1.00 81.00 168 ASN A O 1
ATOM 1394 N N . VAL A 1 169 ? -11.444 -11.727 9.661 1.00 77.88 169 VAL A N 1
ATOM 1395 C CA . VAL A 1 169 ? -10.554 -12.891 9.537 1.00 77.88 169 VAL A CA 1
ATOM 1396 C C . VAL A 1 169 ? -11.049 -14.050 10.392 1.00 77.88 169 VAL A C 1
ATOM 1398 O O . VAL A 1 169 ? -11.225 -15.144 9.868 1.00 77.88 169 VAL A O 1
ATOM 1401 N N . LEU A 1 170 ? -11.320 -13.822 11.684 1.00 78.19 170 LEU A N 1
ATOM 1402 C CA . LEU A 1 170 ? -11.702 -14.915 12.593 1.00 78.19 170 LEU A CA 1
ATOM 1403 C C . LEU A 1 170 ? -13.148 -15.376 12.381 1.00 78.19 170 LEU A C 1
ATOM 1405 O O . LEU A 1 170 ? -13.416 -16.572 12.367 1.00 78.19 170 LEU A O 1
ATOM 1409 N N . GLN A 1 171 ? -14.078 -14.437 12.206 1.00 79.44 171 GLN A N 1
ATOM 1410 C CA . GLN A 1 171 ? -15.501 -14.739 12.007 1.00 79.44 171 GLN A CA 1
ATOM 1411 C C . GLN A 1 171 ? -15.890 -14.886 10.530 1.00 79.44 171 GLN A C 1
ATOM 1413 O O . GLN A 1 171 ? -17.006 -15.306 10.239 1.00 79.44 171 GLN A O 1
ATOM 1418 N N . ASN A 1 172 ? -14.976 -14.566 9.603 1.00 76.19 172 ASN A N 1
ATOM 1419 C CA . ASN A 1 172 ? -15.103 -14.793 8.159 1.00 76.19 172 ASN A CA 1
ATOM 1420 C C . ASN A 1 172 ? -16.444 -14.318 7.559 1.00 76.19 172 ASN A C 1
ATOM 1422 O O . ASN A 1 172 ? -16.996 -14.935 6.645 1.00 76.19 172 ASN A O 1
ATOM 1426 N N . ILE A 1 173 ? -16.969 -13.194 8.064 1.00 72.19 173 ILE A N 1
ATOM 1427 C CA . ILE A 1 173 ? -18.271 -12.637 7.656 1.00 72.19 173 ILE A CA 1
ATOM 1428 C C . ILE A 1 173 ? -18.286 -12.311 6.154 1.00 72.19 173 ILE A C 1
ATOM 1430 O O . ILE A 1 173 ? -19.325 -12.383 5.506 1.00 72.19 173 ILE A O 1
ATOM 1434 N N . GLY A 1 174 ? -17.121 -12.032 5.561 1.00 68.00 174 GLY A N 1
ATOM 1435 C CA . GLY A 1 174 ? -16.988 -11.812 4.121 1.00 68.00 174 GLY A CA 1
ATOM 1436 C C . GLY A 1 174 ? -17.518 -12.967 3.262 1.00 68.00 174 GLY A C 1
ATOM 1437 O O . GLY A 1 174 ? -17.971 -12.729 2.148 1.00 68.00 174 GLY A O 1
ATOM 1438 N N . SER A 1 175 ? -17.523 -14.205 3.772 1.00 72.88 175 SER A N 1
ATOM 1439 C CA . SER A 1 175 ? -18.063 -15.362 3.044 1.00 72.88 175 SER A CA 1
ATOM 1440 C C . SER A 1 175 ? -19.561 -15.244 2.719 1.00 72.88 175 SER A C 1
ATOM 1442 O O . SER A 1 175 ? -19.994 -15.788 1.703 1.00 72.88 175 SER A O 1
ATOM 1444 N N . PHE A 1 176 ? -20.331 -14.471 3.497 1.00 75.06 176 PHE A N 1
ATOM 1445 C CA . PHE A 1 176 ? -21.747 -14.193 3.218 1.00 75.06 176 PHE A CA 1
ATOM 1446 C C . PHE A 1 176 ? -21.962 -13.374 1.938 1.00 75.06 176 PHE A C 1
ATOM 1448 O O . PHE A 1 176 ? -23.017 -13.475 1.319 1.00 75.06 176 PHE A O 1
ATOM 1455 N N . TYR A 1 177 ? -20.964 -12.596 1.511 1.00 71.25 177 TYR A N 1
ATOM 1456 C CA . TYR A 1 177 ? -21.028 -11.754 0.310 1.00 71.25 177 TYR A CA 1
ATOM 1457 C C . TYR A 1 177 ? -20.519 -12.465 -0.952 1.00 71.25 177 TYR A C 1
ATOM 1459 O O . TYR A 1 177 ? -20.291 -11.831 -1.980 1.00 71.25 177 TYR A O 1
ATOM 1467 N N . GLY A 1 178 ? -20.331 -13.783 -0.874 1.00 79.81 178 GLY A N 1
ATOM 1468 C CA . GLY A 1 178 ? -19.785 -14.601 -1.946 1.00 79.81 178 GLY A CA 1
ATOM 1469 C C . GLY A 1 178 ? -18.338 -15.003 -1.684 1.00 79.81 178 GLY A C 1
ATOM 1470 O O . GLY A 1 178 ? -17.537 -14.261 -1.103 1.00 79.81 178 GLY A O 1
ATOM 1471 N N . SER A 1 179 ? -18.013 -16.214 -2.126 1.00 85.56 179 SER A N 1
ATOM 1472 C CA . SER A 1 179 ? -16.684 -16.797 -2.029 1.00 85.56 179 SER A CA 1
ATOM 1473 C C . SER A 1 179 ? -16.141 -17.119 -3.415 1.00 85.56 179 SER A C 1
ATOM 1475 O O . SER A 1 179 ? -16.876 -17.414 -4.357 1.00 85.56 179 SER A O 1
ATOM 1477 N N . HIS A 1 180 ? -14.821 -17.052 -3.533 1.00 90.25 180 HIS A N 1
ATOM 1478 C CA . HIS A 1 180 ? -14.117 -17.386 -4.761 1.00 90.25 180 HIS A CA 1
ATOM 1479 C C . HIS A 1 180 ? -13.056 -18.456 -4.484 1.00 90.25 180 HIS A C 1
ATOM 1481 O O . HIS A 1 180 ? -12.451 -18.441 -3.404 1.00 90.25 180 HIS A O 1
ATOM 1487 N N . PRO A 1 181 ? -12.754 -19.344 -5.452 1.00 92.75 181 PRO A N 1
ATOM 1488 C CA . PRO A 1 181 ? -11.669 -20.314 -5.328 1.00 92.75 181 PRO A CA 1
ATOM 1489 C C . PRO A 1 181 ? -10.330 -19.656 -4.9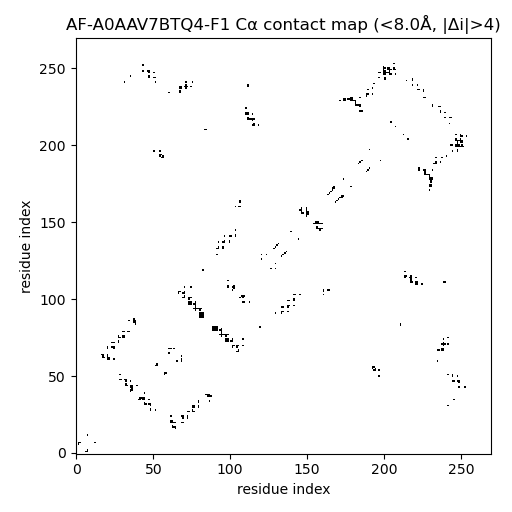74 1.00 92.75 181 PRO A C 1
ATOM 1491 O O . PRO A 1 181 ? -10.100 -18.478 -5.263 1.00 92.75 181 PRO A O 1
ATOM 1494 N N . TRP A 1 182 ? -9.418 -20.411 -4.361 1.00 92.25 182 TRP A N 1
ATOM 1495 C CA . TRP A 1 182 ? -8.118 -19.884 -3.932 1.00 92.25 182 TRP A CA 1
ATOM 1496 C C . TRP A 1 182 ? -7.315 -19.288 -5.104 1.00 92.25 182 TRP A C 1
ATOM 1498 O O . TRP A 1 182 ? -6.756 -18.206 -4.978 1.00 92.25 182 TRP A O 1
ATOM 1508 N N . HIS A 1 183 ? -7.352 -19.915 -6.284 1.00 94.00 183 HIS A N 1
ATOM 1509 C CA . HIS A 1 183 ? -6.616 -19.475 -7.478 1.00 94.00 183 HIS A CA 1
ATOM 1510 C C . HIS A 1 183 ? -7.218 -18.240 -8.173 1.00 94.00 183 HIS A C 1
ATOM 1512 O O . HIS A 1 183 ? -6.696 -17.794 -9.200 1.00 94.00 183 HIS A O 1
ATOM 1518 N N . TRP A 1 184 ? -8.329 -17.686 -7.676 1.00 95.25 184 TRP A N 1
ATOM 1519 C CA .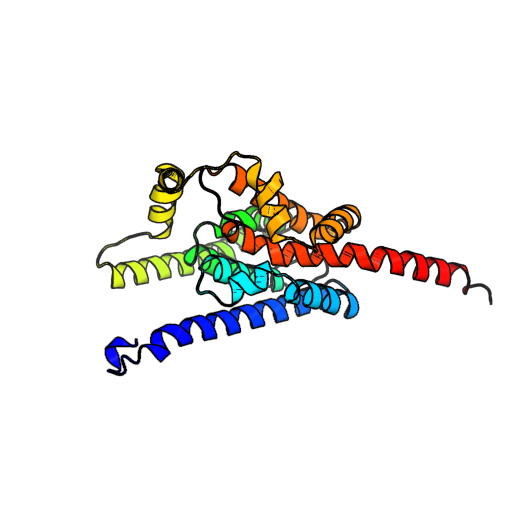 TRP A 1 184 ? -9.060 -16.611 -8.351 1.00 95.25 184 TRP A CA 1
ATOM 1520 C C . TRP A 1 184 ? -8.202 -15.365 -8.595 1.00 95.25 184 TRP A C 1
ATOM 1522 O O . TRP A 1 184 ? -8.235 -14.815 -9.692 1.00 95.25 184 TRP A O 1
ATOM 1532 N N . TYR A 1 185 ? -7.365 -14.951 -7.635 1.00 94.81 185 TYR A N 1
ATOM 1533 C CA . TYR A 1 185 ? -6.469 -13.812 -7.863 1.00 94.81 185 TYR A CA 1
ATOM 1534 C C . TYR A 1 185 ? -5.409 -14.104 -8.926 1.00 94.81 185 TYR A C 1
ATOM 1536 O O . TYR A 1 185 ? -5.076 -13.208 -9.687 1.00 94.81 185 TYR A O 1
ATOM 1544 N N . MET A 1 186 ? -4.904 -15.333 -9.027 1.00 92.06 186 MET A N 1
ATOM 1545 C CA . MET A 1 186 ? -3.905 -15.683 -10.045 1.00 92.06 186 MET A CA 1
ATOM 1546 C C . MET A 1 186 ? -4.512 -15.752 -11.449 1.00 92.06 186 MET A C 1
ATOM 1548 O O . MET A 1 186 ? -3.891 -15.334 -12.419 1.00 92.06 186 MET A O 1
ATOM 1552 N N . THR A 1 187 ? -5.730 -16.283 -11.547 1.00 92.88 187 THR A N 1
ATOM 1553 C CA . THR A 1 187 ? -6.390 -16.595 -12.826 1.00 92.88 187 THR A CA 1
ATOM 1554 C C . THR A 1 187 ? -7.238 -15.448 -13.370 1.00 92.88 187 THR A C 1
ATOM 1556 O O . THR A 1 187 ? -7.321 -15.282 -14.581 1.00 92.88 187 THR A O 1
ATOM 1559 N N . GLN A 1 188 ? -7.859 -14.650 -12.498 1.00 93.81 188 GLN A N 1
ATOM 1560 C CA . GLN A 1 188 ? -8.787 -13.581 -12.881 1.00 93.81 188 GLN A CA 1
ATOM 1561 C C . GLN A 1 188 ? -8.412 -12.243 -12.242 1.00 93.81 188 GLN A C 1
ATOM 1563 O O . GLN A 1 188 ? -8.199 -11.268 -12.955 1.00 93.81 188 GLN A O 1
ATOM 1568 N N . GLY A 1 189 ? -8.279 -12.193 -10.913 1.00 93.38 189 GLY A N 1
ATOM 1569 C CA . GLY A 1 189 ? -8.090 -10.946 -10.165 1.00 93.38 189 GLY A CA 1
ATOM 1570 C C . GLY A 1 189 ? -6.907 -10.104 -10.650 1.00 93.38 189 GLY A C 1
ATOM 1571 O O . GLY A 1 189 ? -7.071 -8.948 -11.033 1.00 93.38 189 GLY A O 1
ATOM 1572 N N . PHE A 1 190 ? -5.716 -10.697 -10.657 1.00 94.75 190 PHE A N 1
ATOM 1573 C CA . PHE A 1 190 ? -4.473 -10.038 -11.043 1.00 94.75 190 PHE A CA 1
ATOM 1574 C C . PHE A 1 190 ? -4.405 -9.746 -12.552 1.00 94.75 190 PHE A C 1
ATOM 1576 O O . PHE A 1 190 ? -4.126 -8.595 -12.892 1.00 94.75 190 PHE A O 1
ATOM 1583 N N . PRO A 1 191 ? -4.731 -10.690 -13.467 1.00 95.38 191 PRO A N 1
ATOM 1584 C CA . PRO A 1 191 ? -4.794 -10.394 -14.900 1.00 95.38 191 PRO A CA 1
ATOM 1585 C C . PRO A 1 191 ? -5.735 -9.243 -15.256 1.00 95.38 191 PRO A C 1
ATOM 1587 O O . PRO A 1 191 ? -5.361 -8.375 -16.038 1.00 95.38 191 PRO A O 1
ATOM 1590 N N . VAL A 1 192 ? -6.927 -9.195 -14.652 1.00 94.81 192 VAL A N 1
ATOM 1591 C CA . VAL A 1 192 ? -7.913 -8.135 -14.905 1.00 94.81 192 VAL A CA 1
ATOM 1592 C C . VAL A 1 192 ? -7.369 -6.780 -14.466 1.00 94.81 192 VAL A C 1
ATOM 1594 O O . VAL A 1 192 ? -7.405 -5.830 -15.240 1.00 94.81 192 VAL A O 1
ATOM 1597 N N . ILE A 1 193 ? -6.805 -6.687 -13.261 1.00 94.69 193 ILE A N 1
ATOM 1598 C CA . ILE A 1 193 ? -6.258 -5.429 -12.735 1.00 94.69 193 ILE A CA 1
ATOM 1599 C C . ILE A 1 193 ? -5.068 -4.932 -13.556 1.00 94.69 193 ILE A C 1
ATOM 1601 O O . ILE A 1 193 ? -4.977 -3.738 -13.831 1.00 94.69 193 ILE A O 1
ATOM 1605 N N . MET A 1 194 ? -4.179 -5.837 -13.965 1.00 94.56 194 MET A N 1
ATOM 1606 C CA . MET A 1 194 ? -3.039 -5.493 -14.814 1.00 94.56 194 MET A CA 1
ATOM 1607 C C . MET A 1 194 ? -3.470 -5.126 -16.239 1.00 94.56 194 MET A C 1
ATOM 1609 O O . MET A 1 194 ? -2.839 -4.279 -16.869 1.00 94.56 194 MET A O 1
ATOM 1613 N N . GLY A 1 195 ? -4.541 -5.738 -16.752 1.00 93.94 195 GLY A N 1
ATOM 1614 C CA . GLY A 1 195 ? -5.073 -5.481 -18.086 1.00 93.94 195 GLY A CA 1
ATOM 1615 C C . GLY A 1 195 ? -4.000 -5.617 -19.168 1.00 93.94 195 GLY A C 1
ATOM 1616 O O . GLY A 1 195 ? -3.292 -6.621 -19.249 1.00 93.94 195 GLY A O 1
ATOM 1617 N N . THR A 1 196 ? -3.841 -4.570 -19.977 1.00 92.38 196 THR A N 1
ATOM 1618 C CA . THR A 1 196 ? -2.845 -4.498 -21.059 1.00 92.38 196 THR A CA 1
ATOM 1619 C C . THR A 1 196 ? -1.395 -4.486 -20.566 1.00 92.38 196 THR A C 1
ATOM 1621 O O . THR A 1 196 ? -0.493 -4.804 -21.337 1.00 92.38 196 THR A O 1
ATOM 1624 N N . HIS A 1 197 ? -1.149 -4.180 -19.289 1.00 93.75 197 HIS A N 1
ATOM 1625 C CA . HIS A 1 197 ? 0.195 -4.161 -18.707 1.00 93.75 197 HIS A CA 1
ATOM 1626 C C . HIS A 1 197 ? 0.695 -5.548 -18.277 1.00 93.75 197 HIS A C 1
ATOM 1628 O O . HIS A 1 197 ? 1.872 -5.703 -17.951 1.00 93.75 197 HIS A O 1
ATOM 1634 N N . LEU A 1 198 ? -0.164 -6.573 -18.281 1.00 94.00 198 LEU A N 1
ATOM 1635 C CA . LEU A 1 198 ? 0.189 -7.925 -17.842 1.00 94.00 198 LEU A CA 1
ATOM 1636 C C . LEU A 1 198 ? 1.389 -8.552 -18.588 1.00 94.00 198 LEU A C 1
ATOM 1638 O O . LEU A 1 198 ? 2.297 -9.026 -17.901 1.00 94.00 198 LEU A O 1
ATOM 1642 N N . PRO A 1 199 ? 1.460 -8.572 -19.938 1.00 93.44 199 PRO A N 1
ATOM 1643 C CA . PRO A 1 199 ? 2.606 -9.164 -20.634 1.00 93.44 199 PRO A CA 1
ATOM 1644 C C . PRO A 1 199 ? 3.921 -8.441 -20.309 1.00 93.44 199 PRO A C 1
ATOM 1646 O O . PRO A 1 199 ? 4.938 -9.092 -20.063 1.00 93.44 199 PRO A O 1
ATOM 1649 N N . PHE A 1 200 ? 3.888 -7.107 -20.220 1.00 93.50 200 PHE A N 1
ATOM 1650 C CA . PHE A 1 200 ? 5.046 -6.292 -19.846 1.00 93.50 200 PHE A CA 1
ATOM 1651 C C . PHE A 1 200 ? 5.502 -6.574 -18.416 1.00 93.50 200 PHE A C 1
ATOM 1653 O O . PHE A 1 200 ? 6.697 -6.684 -18.156 1.00 93.50 200 PHE A O 1
ATOM 1660 N N . PHE A 1 201 ? 4.563 -6.752 -17.487 1.00 94.50 201 PHE A N 1
ATOM 1661 C CA . PHE A 1 201 ? 4.876 -7.147 -16.119 1.00 94.50 201 PHE A CA 1
ATOM 1662 C C . PHE A 1 201 ? 5.571 -8.510 -16.062 1.00 94.50 201 PHE A C 1
ATOM 1664 O O . PHE A 1 201 ? 6.621 -8.621 -15.435 1.00 94.50 201 PHE A O 1
ATOM 1671 N N . ILE A 1 202 ? 5.031 -9.528 -16.746 1.00 94.12 202 ILE A N 1
ATOM 1672 C CA . ILE A 1 202 ? 5.602 -10.885 -16.751 1.00 94.12 202 ILE A CA 1
ATOM 1673 C C . ILE A 1 202 ? 7.031 -10.864 -17.301 1.00 94.12 202 ILE A C 1
ATOM 1675 O O . ILE A 1 202 ? 7.945 -11.382 -16.658 1.00 94.12 202 ILE A O 1
ATOM 1679 N N . HIS A 1 203 ? 7.244 -10.226 -18.455 1.00 92.94 203 HIS A N 1
ATOM 1680 C CA . HIS A 1 203 ? 8.581 -10.095 -19.031 1.00 92.94 203 HIS A CA 1
ATOM 1681 C C . HIS A 1 203 ? 9.515 -9.290 -18.109 1.00 92.94 203 HIS A C 1
ATOM 1683 O O . HIS A 1 203 ? 10.648 -9.695 -17.845 1.00 92.94 203 HIS A O 1
ATOM 1689 N N . GLY A 1 204 ? 9.009 -8.207 -17.516 1.00 91.69 204 GLY A N 1
ATOM 1690 C CA . GLY A 1 204 ? 9.716 -7.405 -16.523 1.00 91.69 204 GLY A CA 1
ATOM 1691 C C . GLY A 1 204 ? 10.169 -8.195 -15.295 1.00 91.69 204 GLY A C 1
ATOM 1692 O O . GLY A 1 204 ? 11.289 -7.999 -14.827 1.00 91.69 204 GLY A O 1
ATOM 1693 N N . CYS A 1 205 ? 9.355 -9.125 -14.787 1.00 92.81 205 CYS A N 1
ATOM 1694 C CA . CYS A 1 205 ? 9.726 -9.997 -13.668 1.00 92.81 205 CYS A CA 1
ATOM 1695 C C . CYS A 1 205 ? 10.901 -10.927 -13.995 1.00 92.81 205 CYS A C 1
ATOM 1697 O O . CYS A 1 205 ? 11.689 -11.232 -13.100 1.00 92.81 205 CYS A O 1
ATOM 1699 N N . ILE A 1 206 ? 11.025 -11.362 -15.251 1.00 91.62 206 ILE A N 1
ATOM 1700 C CA . ILE A 1 206 ? 12.108 -12.242 -15.713 1.00 91.62 206 ILE A CA 1
ATOM 1701 C C . ILE A 1 206 ? 13.412 -11.448 -15.870 1.00 91.62 206 ILE A C 1
ATOM 1703 O O . ILE A 1 206 ? 14.476 -11.916 -15.469 1.00 91.62 206 ILE A O 1
ATOM 1707 N N . VAL A 1 207 ? 13.327 -10.232 -16.417 1.00 90.00 207 VAL A N 1
ATOM 1708 C CA . VAL A 1 207 ? 14.491 -9.384 -16.733 1.00 90.00 207 VAL A CA 1
ATOM 1709 C C . VAL A 1 207 ? 14.998 -8.586 -15.524 1.00 90.00 207 VAL A C 1
ATOM 1711 O O . VAL A 1 207 ? 16.165 -8.188 -15.478 1.00 90.00 207 VAL A O 1
ATOM 1714 N N . ALA A 1 208 ? 14.147 -8.314 -14.531 1.00 88.25 208 ALA A N 1
ATOM 1715 C CA . ALA A 1 208 ? 14.477 -7.395 -13.448 1.00 88.25 208 ALA A CA 1
ATOM 1716 C C . ALA A 1 208 ? 15.741 -7.810 -12.657 1.00 88.25 208 ALA A C 1
ATOM 1718 O O . ALA A 1 208 ? 15.874 -8.958 -12.221 1.00 88.25 208 ALA A O 1
ATOM 1719 N N . PRO A 1 209 ? 16.664 -6.865 -12.378 1.00 86.75 209 PRO A N 1
ATOM 1720 C CA . PRO A 1 209 ? 17.877 -7.170 -11.631 1.00 86.75 209 PRO A CA 1
ATOM 1721 C C . PRO A 1 209 ? 17.568 -7.531 -10.173 1.00 86.75 209 PRO A C 1
ATOM 1723 O O . PRO A 1 209 ? 16.557 -7.114 -9.602 1.00 86.75 209 PRO A O 1
ATOM 1726 N N . ARG A 1 210 ? 18.501 -8.248 -9.526 1.00 86.62 210 ARG A N 1
ATOM 1727 C CA . ARG A 1 210 ? 18.334 -8.805 -8.166 1.00 86.62 210 ARG A CA 1
ATOM 1728 C C . ARG A 1 210 ? 17.881 -7.787 -7.111 1.00 86.62 210 ARG A C 1
ATOM 1730 O O . ARG A 1 210 ? 17.154 -8.176 -6.201 1.00 86.62 210 ARG A O 1
ATOM 1737 N N . ARG A 1 211 ? 18.230 -6.504 -7.257 1.00 86.12 211 ARG A N 1
ATOM 1738 C CA . ARG A 1 211 ? 17.794 -5.421 -6.354 1.00 86.12 211 ARG A CA 1
ATOM 1739 C C . ARG A 1 211 ? 16.270 -5.252 -6.251 1.00 86.12 211 ARG A C 1
ATOM 1741 O O . ARG A 1 211 ? 15.783 -4.798 -5.224 1.00 86.12 211 ARG A O 1
ATOM 1748 N N . TYR A 1 212 ? 15.508 -5.650 -7.275 1.00 89.62 212 TYR A N 1
ATOM 1749 C CA . TYR A 1 212 ? 14.037 -5.591 -7.274 1.00 89.62 212 TYR A CA 1
ATOM 1750 C C . TYR A 1 212 ? 13.374 -6.853 -6.730 1.00 89.62 212 TYR A C 1
ATOM 1752 O O . TYR A 1 212 ? 12.158 -6.876 -6.549 1.00 89.62 212 TYR A O 1
ATOM 1760 N N . ARG A 1 213 ? 14.149 -7.904 -6.432 1.00 91.19 213 ARG A N 1
ATOM 1761 C CA . ARG A 1 213 ? 13.605 -9.191 -5.988 1.00 91.19 213 ARG A CA 1
ATOM 1762 C C . ARG A 1 213 ? 12.738 -9.044 -4.741 1.00 91.19 213 ARG A C 1
ATOM 1764 O O . ARG A 1 213 ? 11.721 -9.715 -4.648 1.00 91.19 213 ARG A O 1
ATOM 1771 N N . VAL A 1 214 ? 13.088 -8.141 -3.823 1.00 93.56 214 VAL A N 1
ATOM 1772 C CA . VAL A 1 214 ? 12.274 -7.888 -2.625 1.00 93.56 214 VAL A CA 1
ATOM 1773 C C . VAL A 1 214 ? 10.883 -7.333 -2.968 1.00 93.56 214 VAL A C 1
ATOM 1775 O O . VAL A 1 214 ? 9.902 -7.740 -2.352 1.00 93.56 214 VAL A O 1
ATOM 1778 N N . LEU A 1 215 ? 10.769 -6.475 -3.991 1.00 95.00 215 LEU A N 1
ATOM 1779 C CA . LEU A 1 215 ? 9.475 -5.963 -4.452 1.00 95.00 215 LEU A CA 1
ATOM 1780 C C . LEU A 1 215 ? 8.655 -7.075 -5.110 1.00 95.00 215 LEU A C 1
ATOM 1782 O O . LEU A 1 215 ? 7.463 -7.183 -4.849 1.00 95.00 215 LEU A O 1
ATOM 1786 N N . LEU A 1 216 ? 9.296 -7.940 -5.903 1.00 95.44 216 LEU A N 1
ATOM 1787 C CA . LEU A 1 216 ? 8.630 -9.096 -6.510 1.00 95.44 216 LEU A CA 1
ATOM 1788 C C . LEU A 1 216 ? 8.117 -10.070 -5.444 1.00 95.44 216 LEU A C 1
ATOM 1790 O O . LEU A 1 216 ? 6.975 -10.514 -5.511 1.00 95.44 216 LEU A O 1
ATOM 1794 N N . VAL A 1 217 ? 8.942 -10.361 -4.434 1.00 96.38 217 VAL A N 1
ATOM 1795 C CA . VAL A 1 217 ? 8.544 -11.177 -3.280 1.00 96.38 217 VAL A CA 1
ATOM 1796 C C . VAL A 1 217 ? 7.346 -10.543 -2.580 1.00 96.38 217 VAL A C 1
ATOM 1798 O O . VAL A 1 217 ? 6.404 -11.261 -2.273 1.00 96.38 217 VAL A O 1
ATOM 1801 N N . ALA A 1 218 ? 7.330 -9.220 -2.387 1.00 96.88 218 ALA A N 1
ATOM 1802 C CA . ALA A 1 218 ? 6.195 -8.523 -1.785 1.00 96.88 218 ALA A CA 1
ATOM 1803 C C . ALA A 1 218 ? 4.908 -8.632 -2.620 1.00 96.88 218 ALA A C 1
ATOM 1805 O O . ALA A 1 218 ? 3.846 -8.901 -2.059 1.00 96.88 218 ALA A O 1
ATOM 1806 N N . ILE A 1 219 ? 4.998 -8.496 -3.948 1.00 96.75 219 ILE A N 1
ATOM 1807 C CA . ILE A 1 219 ? 3.869 -8.680 -4.875 1.00 96.75 219 ILE A CA 1
ATOM 1808 C C . ILE A 1 219 ? 3.308 -10.103 -4.758 1.00 96.75 219 ILE A C 1
ATOM 1810 O O . ILE A 1 219 ? 2.125 -10.283 -4.469 1.00 96.75 219 ILE A O 1
ATOM 1814 N N . VAL A 1 220 ? 4.166 -11.113 -4.935 1.00 96.31 220 VAL A N 1
ATOM 1815 C CA . VAL A 1 220 ? 3.771 -12.530 -4.927 1.00 96.31 220 VAL A CA 1
ATOM 1816 C C . VAL A 1 220 ? 3.214 -12.933 -3.563 1.00 96.31 220 VAL A C 1
ATOM 1818 O O . VAL A 1 220 ? 2.145 -13.534 -3.493 1.00 96.31 220 VAL A O 1
ATOM 1821 N N . TRP A 1 221 ? 3.891 -12.548 -2.479 1.00 96.50 221 TRP A N 1
ATOM 1822 C CA . TRP A 1 221 ? 3.428 -12.758 -1.108 1.00 96.50 221 TRP A CA 1
ATOM 1823 C C . TRP A 1 221 ? 2.026 -12.189 -0.896 1.00 96.50 221 TRP A C 1
ATOM 1825 O O . TRP A 1 221 ? 1.142 -12.890 -0.412 1.00 96.50 221 TRP A O 1
ATOM 1835 N N . THR 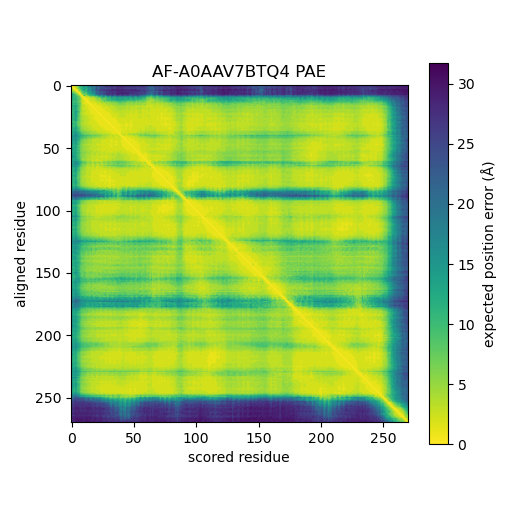A 1 222 ? 1.798 -10.942 -1.310 1.00 95.69 222 THR A N 1
ATOM 1836 C CA . THR A 1 222 ? 0.504 -10.277 -1.126 1.00 95.69 222 THR A CA 1
ATOM 1837 C C . THR A 1 222 ? -0.603 -11.012 -1.873 1.00 95.69 222 THR A C 1
ATOM 1839 O O . THR A 1 222 ? -1.641 -11.315 -1.287 1.00 95.69 222 THR A O 1
ATOM 1842 N N . VAL A 1 223 ? -0.371 -11.367 -3.140 1.00 95.44 223 VAL A N 1
ATOM 1843 C CA . VAL A 1 223 ? -1.338 -12.125 -3.950 1.00 95.44 223 VAL A CA 1
ATOM 1844 C C . VAL A 1 223 ? -1.632 -13.495 -3.328 1.00 95.44 223 VAL A C 1
ATOM 1846 O O . VAL A 1 223 ? -2.793 -13.902 -3.288 1.00 95.44 223 VAL A O 1
ATOM 1849 N N . LEU A 1 224 ? -0.622 -14.190 -2.795 1.00 94.94 224 LEU A N 1
ATOM 1850 C CA . LEU A 1 224 ? -0.792 -15.489 -2.137 1.00 94.94 224 LEU A CA 1
ATOM 1851 C C . LEU A 1 224 ? -1.598 -15.389 -0.840 1.00 94.94 224 LEU A C 1
ATOM 1853 O O . LEU A 1 224 ? -2.535 -16.161 -0.655 1.00 94.94 224 LEU A O 1
ATOM 1857 N N . ILE A 1 225 ? -1.291 -14.426 0.032 1.00 94.00 225 ILE A N 1
ATOM 1858 C CA . ILE A 1 225 ? -2.030 -14.242 1.288 1.00 94.00 225 ILE A CA 1
ATOM 1859 C C . ILE A 1 225 ? -3.482 -13.843 1.010 1.00 94.00 225 ILE A C 1
ATOM 1861 O O . ILE A 1 225 ? -4.393 -14.408 1.603 1.00 94.00 225 ILE A O 1
ATOM 1865 N N . TYR A 1 226 ? -3.742 -12.941 0.060 1.00 92.31 226 TYR A N 1
ATOM 1866 C CA . TYR A 1 226 ? -5.123 -12.624 -0.317 1.00 92.31 226 TYR A CA 1
ATOM 1867 C C . TYR A 1 226 ? -5.848 -13.812 -0.975 1.00 92.31 226 TYR A C 1
ATOM 1869 O O . TYR A 1 226 ? -7.070 -13.914 -0.883 1.00 92.31 226 TYR A O 1
ATOM 1877 N N . SER A 1 227 ? -5.121 -14.741 -1.602 1.00 92.81 227 SER A N 1
ATOM 1878 C CA . SER A 1 227 ? -5.694 -15.952 -2.206 1.00 92.81 227 SER A CA 1
ATOM 1879 C C . SER A 1 227 ? -6.242 -16.947 -1.179 1.00 92.81 227 SER A C 1
ATOM 1881 O O . SER A 1 227 ? -7.186 -17.674 -1.499 1.00 92.81 227 SER A O 1
ATOM 1883 N N . THR A 1 228 ? -5.721 -16.954 0.055 1.00 90.50 228 THR A N 1
ATOM 1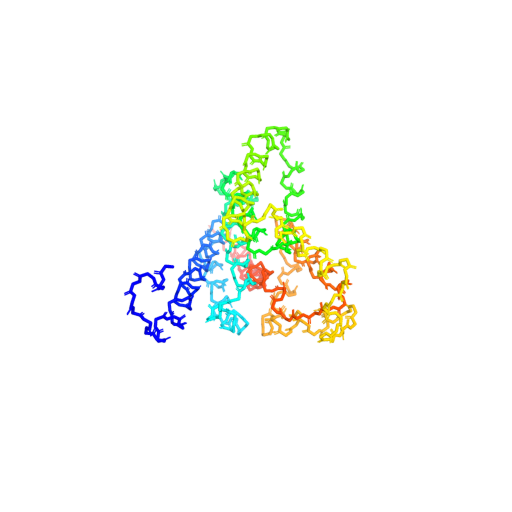884 C CA . THR A 1 228 ? -6.230 -17.820 1.134 1.00 90.50 228 THR A CA 1
AT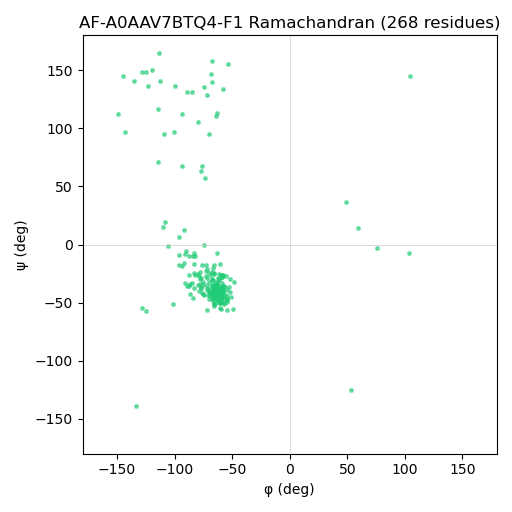OM 1885 C C . THR A 1 228 ? -7.539 -17.313 1.740 1.00 90.50 228 THR A C 1
ATOM 1887 O O . THR A 1 228 ? -8.261 -18.090 2.363 1.00 90.50 228 THR A O 1
ATOM 1890 N N . LEU A 1 229 ? -7.889 -16.039 1.529 1.00 87.88 229 LEU A N 1
ATOM 1891 C CA . LEU A 1 229 ? -9.144 -15.470 2.013 1.00 87.88 229 LEU A CA 1
ATOM 1892 C C . LEU A 1 229 ? -10.328 -15.951 1.167 1.00 87.88 229 LEU A C 1
ATOM 1894 O O . LEU A 1 229 ? -10.284 -15.949 -0.064 1.00 87.88 229 LEU A O 1
ATOM 1898 N N . SER A 1 230 ? -11.416 -16.339 1.828 1.00 85.56 230 SER A N 1
ATOM 1899 C CA . SER A 1 230 ? -12.647 -16.829 1.193 1.00 85.56 230 SER A CA 1
ATOM 1900 C C . SER A 1 230 ? -13.295 -15.759 0.315 1.00 85.56 230 SER A C 1
ATOM 1902 O O . SER A 1 230 ? -13.634 -16.023 -0.840 1.00 85.56 230 SER A O 1
ATOM 1904 N N . HIS A 1 231 ? -13.423 -14.547 0.858 1.00 87.38 231 HIS A N 1
ATOM 1905 C CA . HIS A 1 231 ? -13.966 -13.389 0.160 1.00 87.38 231 HIS A CA 1
ATOM 1906 C C . HIS A 1 231 ? -12.861 -12.625 -0.572 1.00 87.38 231 HIS A C 1
ATOM 1908 O O . HIS A 1 231 ? -11.812 -12.323 0.004 1.00 87.38 231 HIS A O 1
ATOM 1914 N N . LYS A 1 232 ? -13.095 -12.318 -1.848 1.00 90.31 232 LYS A N 1
ATOM 1915 C CA . LYS A 1 232 ? -12.104 -11.705 -2.735 1.00 90.31 232 LYS A CA 1
ATOM 1916 C C . LYS A 1 232 ? -12.747 -10.582 -3.534 1.00 90.31 232 LYS A C 1
ATOM 1918 O O . LYS A 1 232 ? -13.864 -10.722 -4.014 1.00 90.31 232 LYS A O 1
ATOM 1923 N N . GLU A 1 233 ? -12.009 -9.496 -3.713 1.00 92.00 233 GLU A N 1
ATOM 1924 C CA . GLU A 1 233 ? -12.429 -8.351 -4.511 1.00 92.00 233 GLU A CA 1
ATOM 1925 C C . GLU A 1 233 ? -11.211 -7.765 -5.225 1.00 92.00 233 GLU A C 1
ATOM 1927 O O . GLU A 1 233 ? -10.122 -7.688 -4.653 1.00 92.00 233 GLU A O 1
ATOM 1932 N N . PHE A 1 234 ? -11.392 -7.261 -6.448 1.00 92.88 234 PHE A N 1
ATOM 1933 C CA . PHE A 1 234 ? -10.289 -6.670 -7.217 1.00 92.88 234 PHE A CA 1
ATOM 1934 C C . PHE A 1 234 ? -9.559 -5.557 -6.442 1.00 92.88 234 PHE A C 1
ATOM 1936 O O . PHE A 1 234 ? -8.333 -5.474 -6.450 1.00 92.88 234 PHE A O 1
ATOM 1943 N N . ARG A 1 235 ? -10.292 -4.718 -5.699 1.00 92.50 235 ARG A N 1
ATOM 1944 C CA . ARG A 1 235 ? -9.707 -3.570 -4.982 1.00 92.50 235 ARG A CA 1
ATOM 1945 C C . ARG A 1 235 ? -8.756 -3.949 -3.844 1.00 92.50 235 ARG A C 1
ATOM 1947 O O . ARG A 1 235 ? -7.933 -3.118 -3.478 1.00 92.50 235 ARG A O 1
ATOM 1954 N N . PHE A 1 236 ? -8.815 -5.169 -3.306 1.00 92.25 236 PHE A N 1
ATOM 1955 C CA . PHE A 1 236 ? -7.953 -5.570 -2.185 1.00 92.25 236 PHE A CA 1
ATOM 1956 C C . PHE A 1 236 ? -6.476 -5.670 -2.564 1.00 92.25 236 PHE A C 1
ATOM 1958 O O . PHE A 1 236 ? -5.618 -5.383 -1.735 1.00 92.25 236 PHE A O 1
ATOM 1965 N N . ILE A 1 237 ? -6.173 -6.004 -3.820 1.00 94.12 237 ILE A N 1
ATOM 1966 C CA . ILE A 1 237 ? -4.793 -6.078 -4.320 1.00 94.12 237 ILE A CA 1
ATOM 1967 C C . ILE A 1 237 ? -4.344 -4.792 -5.034 1.00 94.12 237 ILE A C 1
ATOM 1969 O O . ILE A 1 237 ? -3.227 -4.735 -5.541 1.00 94.12 237 ILE A O 1
ATOM 1973 N N . TYR A 1 238 ? -5.161 -3.728 -5.022 1.00 94.50 238 TYR A N 1
ATOM 1974 C CA . TYR A 1 238 ? -4.786 -2.417 -5.569 1.00 94.50 238 TYR A CA 1
ATOM 1975 C C . TYR A 1 238 ? -3.445 -1.863 -5.040 1.00 94.50 238 TYR A C 1
ATOM 1977 O O . TYR A 1 238 ? -2.668 -1.364 -5.854 1.00 94.50 238 TYR A O 1
ATOM 1985 N N . PRO A 1 239 ? -3.096 -1.987 -3.739 1.00 94.50 239 PRO A N 1
ATOM 1986 C CA . PRO A 1 239 ? -1.818 -1.485 -3.213 1.00 94.50 239 PRO A CA 1
ATOM 1987 C C . PRO A 1 239 ? -0.571 -2.109 -3.847 1.00 94.50 239 PRO A C 1
ATOM 1989 O O . PRO A 1 239 ? 0.523 -1.566 -3.721 1.00 94.50 239 PRO A O 1
ATOM 1992 N N . VAL A 1 240 ? -0.727 -3.245 -4.528 1.00 95.06 240 VAL A N 1
ATOM 1993 C CA . VAL A 1 240 ? 0.350 -3.942 -5.236 1.00 95.06 240 VAL A CA 1
ATOM 1994 C C . VAL A 1 240 ? 0.635 -3.294 -6.598 1.00 95.06 240 VAL A C 1
ATOM 1996 O O . VAL A 1 240 ? 1.756 -3.364 -7.096 1.00 95.06 240 VAL A O 1
ATOM 1999 N N . LEU A 1 241 ? -0.352 -2.616 -7.190 1.00 94.69 241 LEU A N 1
ATOM 2000 C CA . LEU A 1 241 ? -0.291 -2.098 -8.556 1.00 94.69 241 LEU A CA 1
ATOM 2001 C C . LEU A 1 241 ? 0.866 -1.114 -8.810 1.00 94.69 241 LEU A C 1
ATOM 2003 O O . LEU A 1 241 ? 1.564 -1.304 -9.807 1.00 94.69 241 LEU A O 1
ATOM 2007 N N . PRO A 1 242 ? 1.163 -0.135 -7.924 1.00 94.06 242 PRO A N 1
ATOM 2008 C CA . PRO A 1 242 ? 2.313 0.752 -8.113 1.00 94.06 242 PRO A CA 1
ATOM 2009 C C . PRO A 1 242 ? 3.646 -0.005 -8.199 1.00 94.06 242 PRO A C 1
ATOM 2011 O O . PRO A 1 242 ? 4.537 0.400 -8.942 1.00 94.06 242 PRO A O 1
ATOM 2014 N N . LEU A 1 243 ? 3.784 -1.127 -7.477 1.00 94.81 243 LEU A N 1
ATOM 2015 C CA . LEU A 1 243 ? 4.967 -1.986 -7.563 1.00 94.81 243 LEU A CA 1
ATOM 2016 C C . LEU A 1 243 ? 5.021 -2.718 -8.902 1.00 94.81 243 LEU A C 1
ATOM 2018 O O . LEU A 1 243 ? 6.092 -2.800 -9.499 1.00 94.81 243 LEU A O 1
ATOM 2022 N N . CYS A 1 244 ? 3.884 -3.213 -9.397 1.00 95.38 244 CYS A N 1
ATOM 2023 C CA . CYS A 1 244 ? 3.809 -3.875 -10.697 1.00 95.38 244 CYS A CA 1
ATOM 2024 C C . CYS A 1 244 ? 4.243 -2.949 -11.841 1.00 95.38 244 CYS A C 1
ATOM 2026 O O . CYS A 1 244 ? 4.996 -3.382 -12.711 1.00 95.38 244 CYS A O 1
ATOM 2028 N N . MET A 1 245 ? 3.858 -1.668 -11.805 1.00 94.62 245 MET A N 1
ATOM 2029 C CA . MET A 1 245 ? 4.241 -0.699 -12.843 1.00 94.62 245 MET A CA 1
ATOM 2030 C C . MET A 1 245 ? 5.757 -0.492 -12.941 1.00 94.62 245 MET A C 1
ATOM 2032 O O . MET A 1 245 ? 6.270 -0.259 -14.033 1.00 94.62 245 MET A O 1
ATOM 2036 N N . ILE A 1 246 ? 6.497 -0.644 -11.835 1.00 92.88 246 ILE A N 1
ATOM 2037 C CA . ILE A 1 246 ? 7.971 -0.599 -11.844 1.00 92.88 246 ILE A CA 1
ATOM 2038 C C . ILE A 1 246 ? 8.550 -1.760 -12.670 1.00 92.88 246 ILE A C 1
ATOM 2040 O O . ILE A 1 246 ? 9.565 -1.583 -13.344 1.00 92.88 246 ILE A O 1
ATOM 2044 N N . PHE A 1 247 ? 7.917 -2.939 -12.640 1.00 92.38 247 PHE A N 1
ATOM 2045 C CA . PHE A 1 247 ? 8.352 -4.098 -13.425 1.00 92.38 247 PHE A CA 1
ATOM 2046 C C . PHE A 1 247 ? 7.968 -3.983 -14.900 1.00 92.38 247 PHE A C 1
ATOM 2048 O O . PHE A 1 247 ? 8.787 -4.356 -15.735 1.00 92.38 247 PHE A O 1
ATOM 2055 N N . CYS A 1 248 ? 6.795 -3.431 -15.233 1.00 89.88 248 CYS A N 1
ATOM 2056 C CA . CYS A 1 248 ? 6.359 -3.264 -16.626 1.00 89.88 248 CYS A CA 1
ATOM 2057 C C . CYS A 1 248 ? 7.428 -2.575 -17.488 1.00 89.88 248 CYS A C 1
ATOM 2059 O O . CYS A 1 248 ? 7.790 -3.079 -18.544 1.00 89.88 248 CYS A O 1
ATOM 2061 N N . GLU A 1 249 ? 8.031 -1.499 -16.988 1.00 84.25 249 GLU A N 1
ATOM 2062 C CA . GLU A 1 249 ? 9.044 -0.748 -17.739 1.00 84.25 249 GLU A CA 1
ATOM 2063 C C . GLU A 1 249 ? 10.395 -1.478 -17.886 1.00 84.25 249 GLU A C 1
ATOM 2065 O O . GLU A 1 249 ? 11.206 -1.203 -18.780 1.00 84.25 249 GLU A O 1
ATOM 2070 N N . LYS A 1 250 ? 10.686 -2.449 -17.013 1.00 77.75 250 LYS A N 1
ATOM 2071 C CA . LYS A 1 250 ? 11.899 -3.267 -17.159 1.00 77.75 250 LYS A CA 1
ATOM 2072 C C . LYS A 1 250 ? 11.853 -4.162 -18.387 1.00 77.75 250 LYS A C 1
ATOM 2074 O O . LYS A 1 250 ? 12.913 -4.498 -18.911 1.00 77.75 250 LYS A O 1
ATOM 2079 N N . SER A 1 251 ? 10.654 -4.470 -18.873 1.00 62.66 251 SER A N 1
ATOM 2080 C CA . SER A 1 251 ? 10.461 -5.143 -20.150 1.00 62.66 251 SER A CA 1
ATOM 2081 C C . SER A 1 251 ? 10.985 -4.313 -21.325 1.00 62.66 251 SER A C 1
ATOM 2083 O O . SER A 1 251 ? 11.676 -4.848 -22.189 1.00 62.66 251 SER A O 1
ATOM 2085 N N . GLU A 1 252 ? 10.689 -3.012 -21.350 1.00 58.47 252 GLU A N 1
ATOM 2086 C CA . GLU A 1 252 ? 10.911 -2.149 -22.518 1.00 58.47 252 GLU A CA 1
ATOM 2087 C C . GLU A 1 252 ? 12.384 -1.758 -22.694 1.00 58.47 252 GLU A C 1
ATOM 2089 O O . GLU A 1 252 ? 12.914 -1.758 -23.805 1.00 58.47 252 GLU A O 1
ATOM 2094 N N . ASN A 1 253 ? 13.108 -1.519 -21.596 1.00 56.56 253 ASN A N 1
ATOM 2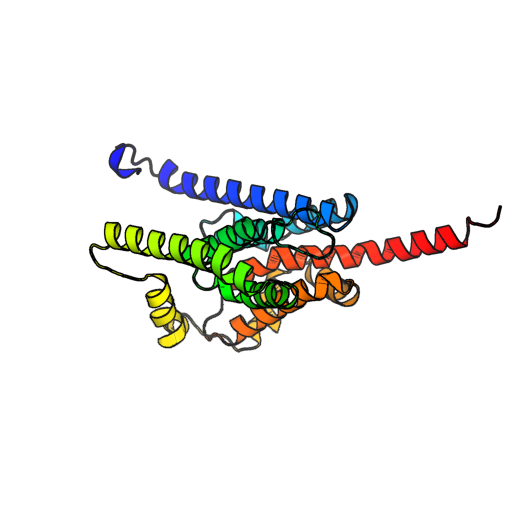095 C CA . ASN A 1 253 ? 14.521 -1.136 -21.689 1.00 56.56 253 ASN A CA 1
ATOM 2096 C C . ASN A 1 253 ? 15.455 -2.282 -22.088 1.00 56.56 253 ASN A C 1
ATOM 2098 O O . ASN A 1 253 ? 16.571 -2.011 -22.527 1.00 56.56 253 ASN A O 1
ATOM 2102 N N . CYS A 1 254 ? 15.037 -3.546 -21.971 1.00 45.78 254 CYS A N 1
ATOM 2103 C CA . CYS A 1 254 ? 15.880 -4.670 -22.380 1.00 45.78 254 CYS A CA 1
ATOM 2104 C C . CYS A 1 254 ? 16.179 -4.644 -23.888 1.00 45.78 254 CYS A C 1
ATOM 2106 O O . CYS A 1 254 ? 17.294 -4.975 -24.278 1.00 45.78 254 CYS A O 1
ATOM 2108 N N . GLY A 1 255 ? 15.235 -4.163 -24.710 1.00 45.12 255 GLY A N 1
ATOM 2109 C CA . GLY A 1 255 ? 15.449 -3.957 -26.148 1.00 45.12 255 GLY A CA 1
ATOM 2110 C C . GLY A 1 255 ? 16.403 -2.800 -26.473 1.00 45.12 255 GLY A C 1
ATOM 2111 O O . GLY A 1 255 ? 17.057 -2.810 -27.513 1.00 45.12 255 GLY A O 1
ATOM 2112 N N . ASN A 1 256 ? 16.539 -1.828 -25.566 1.00 46.06 256 ASN A N 1
ATOM 2113 C CA . ASN A 1 256 ? 17.465 -0.707 -25.729 1.00 46.06 256 ASN A CA 1
ATOM 2114 C C . ASN A 1 256 ? 18.873 -1.032 -25.216 1.00 46.06 256 ASN A C 1
ATOM 2116 O O . ASN A 1 256 ? 19.844 -0.592 -25.822 1.00 46.06 256 ASN A O 1
ATOM 2120 N N . TYR A 1 257 ? 19.018 -1.836 -24.156 1.00 42.72 257 TYR A N 1
ATOM 2121 C CA . TYR A 1 257 ? 20.340 -2.267 -23.683 1.00 42.72 257 TYR A CA 1
ATOM 2122 C C . TYR A 1 257 ? 21.068 -3.150 -24.700 1.00 42.72 257 TYR A C 1
ATOM 2124 O O . TYR A 1 257 ? 22.286 -3.024 -24.820 1.00 42.72 257 TYR A O 1
ATOM 2132 N N . THR A 1 258 ? 20.364 -3.997 -25.459 1.00 41.09 258 THR A N 1
ATOM 2133 C CA . THR A 1 258 ? 20.961 -4.750 -26.574 1.00 41.09 258 THR A CA 1
ATOM 2134 C C . THR A 1 258 ? 21.464 -3.819 -27.674 1.00 41.09 258 THR A C 1
ATOM 2136 O O . THR A 1 258 ? 22.601 -3.972 -28.100 1.00 41.09 258 THR A O 1
ATOM 2139 N N . ASN A 1 259 ? 20.707 -2.790 -28.067 1.00 38.31 259 ASN A N 1
ATOM 2140 C CA . ASN A 1 259 ? 21.185 -1.824 -29.064 1.00 38.31 259 ASN A CA 1
ATOM 2141 C C . ASN A 1 259 ? 22.364 -0.976 -28.563 1.00 38.31 259 ASN A C 1
ATOM 2143 O O . ASN A 1 259 ? 23.283 -0.697 -29.328 1.00 38.31 259 ASN A O 1
ATOM 2147 N N . ASP A 1 260 ? 22.386 -0.606 -27.284 1.00 40.19 260 ASP A N 1
ATOM 2148 C CA . ASP A 1 260 ? 23.431 0.256 -26.718 1.00 40.19 260 ASP A CA 1
ATOM 2149 C C . ASP A 1 260 ? 24.745 -0.506 -26.442 1.00 40.19 260 ASP A C 1
ATOM 2151 O O . ASP A 1 260 ? 25.837 0.055 -26.537 1.00 40.19 260 ASP A O 1
ATOM 2155 N N . SER A 1 261 ? 24.660 -1.808 -26.141 1.00 39.91 261 SER A N 1
ATOM 2156 C CA . SER A 1 261 ? 25.831 -2.690 -26.008 1.00 39.91 261 SER A CA 1
ATOM 2157 C C . SER A 1 261 ? 26.379 -3.148 -27.361 1.00 39.91 261 SER A C 1
ATOM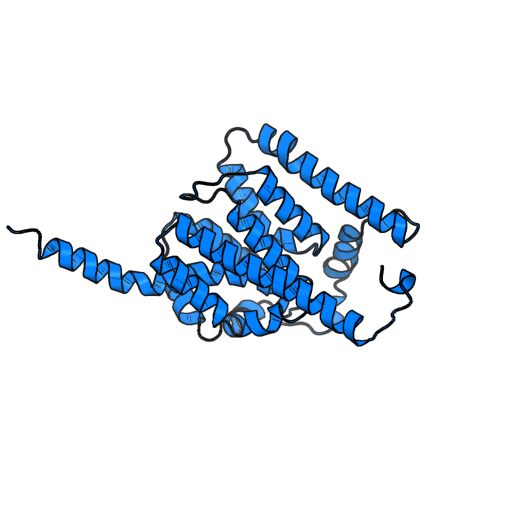 2159 O O . SER A 1 261 ? 27.594 -3.203 -27.529 1.00 39.91 261 SER A O 1
ATOM 2161 N N . VAL A 1 262 ? 25.512 -3.365 -28.353 1.00 43.94 262 VAL A N 1
ATOM 2162 C CA . VAL A 1 262 ? 25.908 -3.598 -29.749 1.00 43.94 262 VAL A CA 1
ATOM 2163 C C . VAL A 1 262 ? 26.567 -2.347 -30.344 1.00 43.94 262 VAL A C 1
ATOM 2165 O O . VAL A 1 262 ? 27.642 -2.442 -30.925 1.00 43.94 262 VAL A O 1
ATOM 2168 N N . SER A 1 263 ? 26.016 -1.155 -30.103 1.00 38.44 263 SER A N 1
ATOM 2169 C CA . SER A 1 263 ? 26.618 0.104 -30.573 1.00 38.44 263 SER A CA 1
ATOM 2170 C C . SER A 1 263 ? 27.995 0.361 -29.949 1.00 38.44 263 SER A C 1
ATOM 2172 O O . SER A 1 263 ? 28.909 0.797 -30.637 1.00 38.44 263 SER A O 1
ATOM 2174 N N . ARG A 1 264 ? 28.207 0.021 -28.670 1.00 44.31 264 ARG A N 1
ATOM 2175 C CA . ARG A 1 264 ? 29.539 0.129 -28.039 1.00 44.31 264 ARG A CA 1
ATOM 2176 C C . ARG A 1 264 ? 30.541 -0.926 -28.504 1.00 44.31 264 ARG A C 1
ATOM 2178 O O . ARG A 1 264 ? 31.734 -0.682 -28.388 1.00 44.31 264 ARG A O 1
ATOM 2185 N N . LEU A 1 265 ? 30.086 -2.068 -29.016 1.00 46.59 265 LEU A N 1
ATOM 2186 C CA . LEU A 1 265 ? 30.957 -3.073 -29.633 1.00 46.59 265 LEU A CA 1
ATOM 2187 C C . LEU A 1 265 ? 31.358 -2.692 -31.066 1.00 46.59 265 LEU A C 1
ATOM 2189 O O . LEU A 1 265 ? 32.440 -3.069 -31.495 1.00 46.59 265 LEU A O 1
ATOM 2193 N N . PHE A 1 266 ? 30.532 -1.917 -31.776 1.00 44.62 266 PHE A N 1
ATOM 2194 C CA . PHE A 1 266 ? 30.808 -1.487 -33.153 1.00 44.62 266 PHE A CA 1
ATOM 2195 C C . PHE A 1 266 ? 31.500 -0.118 -33.283 1.00 44.62 266 PHE A C 1
ATOM 2197 O O . PHE A 1 266 ? 32.079 0.152 -34.328 1.00 44.62 266 PHE A O 1
ATOM 2204 N N . PHE A 1 267 ? 31.479 0.737 -32.254 1.00 48.81 267 PHE A N 1
ATOM 2205 C CA . PHE A 1 267 ? 32.064 2.092 -32.303 1.00 48.81 267 PHE A CA 1
ATOM 2206 C C . PHE A 1 267 ? 33.333 2.284 -31.450 1.00 48.81 267 PHE A C 1
ATOM 2208 O O . PHE A 1 267 ? 33.727 3.419 -31.202 1.00 48.81 267 PHE A O 1
ATOM 2215 N N . ASN A 1 268 ? 33.979 1.203 -30.997 1.00 41.53 268 ASN A N 1
ATOM 2216 C CA . ASN A 1 268 ? 35.226 1.268 -30.213 1.00 41.53 268 ASN A CA 1
ATOM 2217 C C . ASN A 1 268 ? 36.475 0.804 -30.987 1.00 41.53 268 ASN A C 1
ATOM 2219 O O . ASN A 1 268 ? 37.495 0.489 -30.377 1.00 41.53 268 ASN A O 1
ATOM 2223 N N . GLU A 1 269 ? 36.407 0.783 -32.317 1.00 40.97 269 GLU A N 1
ATOM 2224 C CA . GLU A 1 269 ? 37.589 0.823 -33.177 1.00 40.97 269 GLU A CA 1
ATOM 2225 C C . GLU A 1 269 ? 37.624 2.195 -33.849 1.00 40.97 269 GLU A C 1
ATOM 2227 O O . GLU A 1 269 ? 36.902 2.411 -34.817 1.00 40.97 269 GLU A O 1
ATOM 2232 N N . HIS A 1 270 ? 38.367 3.136 -33.258 1.00 39.97 270 HIS A N 1
ATOM 2233 C CA . HIS A 1 270 ? 39.214 4.142 -33.920 1.00 39.97 270 HIS A CA 1
ATOM 2234 C C . HIS A 1 270 ? 39.824 5.104 -32.895 1.00 39.97 270 HIS A C 1
ATOM 2236 O O . HIS A 1 270 ? 39.072 5.669 -32.070 1.00 39.97 270 HIS A O 1
#

Solvent-accessible surface area (backbone atoms only — not comparable to full-atom values): 14354 Å² total; per-residue (Å²): 122,60,86,81,65,81,63,86,47,68,65,56,75,60,48,50,57,29,52,53,38,39,54,47,39,52,52,21,51,53,38,47,28,54,39,39,37,54,60,57,44,67,68,57,14,52,49,25,41,49,50,51,72,65,30,67,49,48,62,65,38,38,64,39,86,42,60,47,42,50,34,26,27,28,47,37,52,14,55,51,26,37,77,49,84,64,48,89,54,71,35,72,57,61,15,49,44,28,49,43,52,18,30,72,71,31,70,65,44,51,61,48,42,48,55,52,52,53,51,51,57,71,70,44,87,61,52,64,54,50,40,65,71,33,49,47,52,45,46,50,53,48,51,51,50,48,34,52,52,39,23,73,74,69,76,44,93,43,59,66,62,57,50,48,46,46,48,55,64,75,62,40,55,48,47,80,81,46,65,51,64,53,60,40,41,76,74,44,39,48,48,61,57,41,47,90,47,38,68,35,27,56,48,3,64,73,63,51,58,76,77,48,47,60,59,52,50,20,44,53,50,32,53,52,59,55,22,73,40,49,42,76,60,67,60,78,57,47,52,46,48,72,60,46,31,60,27,25,43,42,38,62,50,54,67,49,51,55,54,55,52,50,48,56,70,70,67,71,80,129

Mean predicted aligned error: 7.73 Å

Nearest PDB structures (foldseek):
  5ezm-assembly1_A  TM=7.020E-01  e=3.996E-04  Cupriavidus metallidurans CH34
  5f15-assembly1_A  TM=6.982E-01  e=6.646E-04  Cupriavidus metallidurans CH34
  8uyq-assembly1_A  TM=2.052E-01  e=3.483E+00  synthetic construct

Secondary structure (DSSP, 8-state):
--GGGT---HHHHHHHHHHHHHHHHHHHHHHHHHHHHHHS-HHHHHHHHHHHHH-HHHHHHHTS--HHHHHHHHHHHHHHHS--TT-S---HHHHHHHHHHHHHH-TTTHHHHHHHHHHHHHH-S-HHHIIIIIIHHHHHHHHHHHHHHHHHHHSS---HHHHHHIIIIIS-GGGGG----TTHIIIIIHHHHHGGGHHHHHHHHHH--GGGHHHHHHHHHHHHHHHHSSS--GGGGGGGHHHHHHHHHHHHHHHHHHHHHHHHHHS---

Sequence (270 aa):
MLYWTGKDDVFLLIWLPRLIQAVFSSIADIKLYSLVKRMENSNVAKWVYFSQLCSWFTWYCSSRTLTNTMEAVLGTLALYYYPLEGSRTKSSTKYLFFVALAFLVRPTAPILWVPLLLYHFSKEQKKLDLILLHCLPVGLLALGGSVIIDWMYFGEWTVVQWNFLKFNVLQNIGSFYGSHPWHWYMTQGFPVIMGTHLPFFIHGCIVAPRRYRVLLVAIVWTVLIYSTLSHKEFRFIYPVLPLCMIFCEKSENCGNYTNDSVSRLFFNEH

InterPro domains:
  IPR005599 GPI mannosyltransferase [PF03901] (2-249)
  IPR005599 GPI mannosyltransferase [PTHR22760] (7-251)

Organism: Engystomops pustulosus (NCBI:txid76066)

Radius of gyration: 20.77 Å; Cα contacts (8 Å, |Δi|>4): 312; chains: 1; bounding box: 64×45×59 Å

Foldseek 3Di:
DVVVVPCPPVVCVPVVLLVVLLVLLVVLLVLLLVQLCQQDNNVLSVQLSVLCVVQPLNVVLSRDNDLLSLLLSLLSQLVSQQPFDRHPHHDLQRSLLSLLVNCLSPVLSVLLCVLSVVVVCVPDPCNVCSCPVHNVVSNCCSQVVSQVVCCVVVVDRDRVSVVCCCVCPVVVVLVVVPFDALCCCVPPLVCVSCPPLVVLLVLLVVQPDPSLVSLVCSLVSSSNVQSPRGHDDSSSSSSNVSSSSSSSSSSVCVVVVVVVVVVVVVPPDD

pLDDT: mean 85.39, std 14.56, range [38.31, 96.88]